Protein AF-A0A2A5EI55-F1 (afdb_monomer)

Mean predicted aligned error: 10.06 Å

Solvent-accessible surface area (backbone atoms only — not comparable to full-atom values): 18498 Å² total; per-residue (Å²): 138,61,68,68,58,54,54,54,49,54,53,50,53,60,58,61,65,72,67,69,84,74,72,78,73,76,54,63,71,54,38,43,51,54,32,40,55,32,43,57,55,48,54,72,61,51,63,86,42,71,59,40,54,56,84,83,48,97,64,51,75,65,54,52,51,48,54,56,59,78,40,62,57,80,88,34,41,45,99,82,66,57,26,33,31,28,67,58,53,49,54,52,33,50,52,51,36,55,51,32,51,54,56,42,71,62,34,92,58,42,90,81,46,68,59,79,82,64,45,69,42,81,96,40,56,44,47,76,16,51,21,82,80,69,43,42,38,32,41,27,33,58,63,61,78,65,57,62,37,62,55,31,54,37,49,77,47,47,72,89,55,64,66,88,70,61,68,95,56,92,55,96,62,61,91,73,44,43,64,66,77,61,68,57,63,35,51,66,41,36,40,63,46,84,38,95,93,43,65,31,38,42,38,33,30,68,43,44,61,29,92,59,30,31,37,21,24,40,36,33,33,34,78,54,96,83,25,52,42,78,76,45,50,50,74,48,49,33,70,54,85,92,45,42,53,45,76,41,85,87,80,40,31,40,43,34,38,41,68,38,45,96,76,33,71,65,80,76,80,71,68,65,87,70,81,80,76,86,76,84,69,97,62,84,81,70,43,30,39,27,38,32,31,27,40,59,76,69,86,49,74,41,81,77,47,78,51,71,47,74,57,80,81,76,83,125

Structure (mmCIF, N/CA/C/O backbone):
data_AF-A0A2A5EI55-F1
#
_entry.id   AF-A0A2A5EI55-F1
#
loop_
_atom_site.group_PDB
_atom_site.id
_atom_site.type_symbol
_atom_site.label_atom_id
_atom_site.label_alt_id
_atom_site.label_comp_id
_atom_site.label_asym_id
_atom_site.label_entity_id
_atom_site.label_seq_id
_atom_site.pdbx_PDB_ins_code
_atom_site.Cartn_x
_atom_site.Cartn_y
_atom_site.Cartn_z
_atom_site.occupancy
_atom_site.B_iso_or_equiv
_atom_site.auth_seq_id
_atom_site.auth_comp_id
_atom_site.auth_asym_id
_atom_site.auth_atom_id
_atom_site.pdbx_PDB_model_num
ATOM 1 N N . MET A 1 1 ? -19.503 -29.369 -61.386 1.00 57.19 1 MET A N 1
ATOM 2 C CA . MET A 1 1 ? -18.146 -29.526 -60.809 1.00 57.19 1 MET A CA 1
ATOM 3 C C . MET A 1 1 ? -17.614 -28.279 -60.076 1.00 57.19 1 MET A C 1
ATOM 5 O O . MET A 1 1 ? -16.459 -28.288 -59.679 1.00 57.19 1 MET A O 1
ATOM 9 N N . ASN A 1 2 ? -18.431 -27.236 -59.836 1.00 56.19 2 ASN A N 1
ATOM 10 C CA . ASN A 1 2 ? -17.970 -25.987 -59.198 1.00 56.19 2 ASN A CA 1
ATOM 11 C C . ASN A 1 2 ? -18.426 -25.814 -57.738 1.00 56.19 2 ASN A C 1
ATOM 13 O O . ASN A 1 2 ? -17.751 -25.134 -56.981 1.00 56.19 2 ASN A O 1
ATOM 17 N N . ILE A 1 3 ? -19.504 -26.477 -57.303 1.00 65.75 3 ILE A N 1
ATOM 18 C CA . ILE A 1 3 ? -20.062 -26.323 -55.943 1.00 65.75 3 ILE A CA 1
ATOM 19 C C . ILE A 1 3 ? -19.106 -26.865 -54.865 1.00 65.75 3 ILE A C 1
ATOM 21 O O . ILE A 1 3 ? -18.912 -26.225 -53.838 1.00 65.75 3 ILE A O 1
ATOM 25 N N . LEU A 1 4 ? -18.419 -27.983 -55.133 1.00 64.25 4 LEU A N 1
ATOM 26 C CA . LEU A 1 4 ? -17.468 -28.582 -54.186 1.00 64.25 4 LEU A CA 1
ATOM 27 C C . LEU A 1 4 ? -16.255 -27.671 -53.903 1.00 64.25 4 LEU A C 1
ATOM 29 O O . LEU A 1 4 ? -15.728 -27.681 -52.795 1.00 64.25 4 LEU A O 1
ATOM 33 N N . LYS A 1 5 ? -15.846 -26.842 -54.877 1.00 60.06 5 LYS A N 1
ATOM 34 C CA . LYS A 1 5 ? -14.754 -25.868 -54.700 1.00 60.06 5 LYS A CA 1
ATOM 35 C C . LYS A 1 5 ? -15.151 -24.721 -53.771 1.00 60.06 5 LYS A C 1
ATOM 37 O O . LYS A 1 5 ? -14.333 -24.304 -52.961 1.00 60.06 5 LYS A O 1
ATOM 42 N N . TYR A 1 6 ? -16.393 -24.241 -53.853 1.00 64.62 6 TYR A N 1
ATOM 43 C CA . TYR A 1 6 ? -16.866 -23.150 -52.996 1.00 64.62 6 TYR A CA 1
ATOM 44 C C . TYR A 1 6 ? -17.111 -23.600 -51.550 1.00 64.62 6 TYR A C 1
ATOM 46 O O . TYR A 1 6 ? -16.819 -22.842 -50.630 1.00 64.62 6 TYR A O 1
ATOM 54 N N . VAL A 1 7 ? -17.557 -24.845 -51.334 1.00 69.81 7 VAL A N 1
ATOM 55 C CA . VAL A 1 7 ? -17.729 -25.409 -49.980 1.00 69.81 7 VAL A CA 1
ATOM 56 C C . VAL A 1 7 ? -16.381 -25.582 -49.270 1.00 69.81 7 VAL A C 1
ATOM 58 O O . VAL A 1 7 ? -16.251 -25.208 -48.108 1.00 69.81 7 VAL A O 1
ATOM 61 N N . LEU A 1 8 ? -15.351 -26.065 -49.974 1.00 63.44 8 LEU A N 1
ATOM 62 C CA . LEU A 1 8 ? -13.989 -26.165 -49.430 1.00 63.44 8 LEU A CA 1
ATOM 63 C C . LEU A 1 8 ? -13.368 -24.793 -49.128 1.00 63.44 8 LEU A C 1
ATOM 65 O O . LEU A 1 8 ? -12.674 -24.652 -48.124 1.00 63.44 8 LEU A O 1
ATOM 69 N N . LEU A 1 9 ? -13.645 -23.778 -49.955 1.00 67.12 9 LEU A N 1
ATOM 70 C CA . LEU A 1 9 ? -13.159 -22.414 -49.733 1.00 67.12 9 LEU A CA 1
ATOM 71 C C . LEU A 1 9 ? -13.790 -21.779 -48.481 1.00 67.12 9 LEU A C 1
ATOM 73 O O . LEU A 1 9 ? -13.076 -21.187 -47.678 1.00 67.12 9 LEU A O 1
ATOM 77 N N . PHE A 1 10 ? -15.100 -21.952 -48.271 1.00 61.44 10 PHE A N 1
ATOM 78 C CA . PHE A 1 10 ? -15.781 -21.468 -47.061 1.00 61.44 10 PHE A CA 1
ATOM 79 C C . PHE A 1 10 ? -15.307 -22.188 -45.790 1.00 61.44 10 PHE A C 1
ATOM 81 O O . PHE A 1 10 ? -15.151 -21.548 -44.753 1.00 61.44 10 PHE A O 1
ATOM 88 N N . PHE A 1 11 ? -15.009 -23.490 -45.871 1.00 64.00 11 PHE A N 1
ATOM 89 C CA . PHE A 1 11 ? -14.472 -24.251 -44.738 1.00 64.00 11 PHE A CA 1
ATOM 90 C C . PHE A 1 11 ? -13.049 -23.802 -44.357 1.00 64.00 11 PHE A C 1
ATOM 92 O O . PHE A 1 11 ? -12.726 -23.700 -43.176 1.00 64.00 11 PHE A O 1
ATOM 99 N N . PHE A 1 12 ? -12.209 -23.460 -45.343 1.00 57.81 12 PHE A N 1
ATOM 100 C CA . PHE A 1 12 ? -10.870 -22.914 -45.094 1.00 57.81 12 PHE A CA 1
ATOM 101 C C . PHE A 1 12 ? -10.897 -21.486 -44.537 1.00 57.81 12 PHE A C 1
ATOM 103 O O . PHE A 1 12 ? -10.102 -21.167 -43.657 1.00 57.81 12 PHE A O 1
ATOM 110 N N . ILE A 1 13 ? -11.827 -20.639 -44.992 1.00 59.69 13 ILE A N 1
ATOM 111 C CA . ILE A 1 13 ? -11.992 -19.283 -44.448 1.00 59.69 13 ILE A CA 1
ATOM 112 C C . ILE A 1 13 ? -12.467 -19.344 -42.985 1.00 59.69 13 ILE A C 1
ATOM 114 O O . ILE A 1 13 ? -11.936 -18.611 -42.160 1.00 59.69 13 ILE A O 1
ATOM 118 N N . GLY A 1 14 ? -13.361 -20.278 -42.631 1.00 55.53 14 GLY A N 1
ATOM 119 C CA . GLY A 1 14 ? -13.789 -20.493 -41.240 1.00 55.53 14 GLY A CA 1
ATOM 120 C C . GLY A 1 14 ? -12.708 -21.074 -40.314 1.00 55.53 14 GLY A C 1
ATOM 121 O O . GLY A 1 14 ? -12.730 -20.828 -39.111 1.00 55.53 14 GLY A O 1
ATOM 122 N N . LEU A 1 15 ? -11.730 -21.816 -40.848 1.00 55.25 15 LEU A N 1
ATOM 123 C CA . LEU A 1 15 ? -10.572 -22.296 -40.078 1.00 55.25 15 LEU A CA 1
ATOM 124 C C . LEU A 1 15 ? -9.519 -21.199 -39.860 1.00 55.25 15 LEU A C 1
ATOM 126 O O . LEU A 1 15 ? -8.885 -21.172 -38.810 1.00 55.25 15 LEU A O 1
ATOM 130 N N . LEU A 1 16 ? -9.366 -20.272 -40.810 1.00 52.47 16 LEU A N 1
ATOM 131 C CA . LEU A 1 16 ? -8.413 -19.158 -40.719 1.00 52.47 16 LEU A CA 1
ATOM 132 C C . LEU A 1 16 ? -8.908 -18.001 -39.835 1.00 52.47 16 LEU A C 1
ATOM 134 O O . LEU A 1 16 ? -8.095 -17.232 -39.328 1.00 52.47 16 LEU A O 1
ATOM 138 N N . THR A 1 17 ? -10.218 -17.879 -39.599 1.00 52.12 17 THR A N 1
ATOM 139 C CA . THR A 1 17 ? -10.769 -16.880 -38.664 1.00 52.12 17 THR A CA 1
ATOM 140 C C . THR A 1 17 ? -10.684 -17.302 -37.197 1.00 52.12 17 THR A C 1
ATOM 142 O O . THR A 1 17 ? -10.845 -16.455 -36.329 1.00 52.12 17 THR A O 1
ATOM 145 N N . ASN A 1 18 ? -10.390 -18.575 -36.903 1.00 49.12 18 ASN A N 1
ATOM 146 C CA . ASN A 1 18 ? -10.198 -19.062 -35.529 1.00 49.12 18 ASN A CA 1
ATOM 147 C C . ASN A 1 18 ? -8.741 -18.962 -35.038 1.00 49.12 18 ASN A C 1
ATOM 149 O O . ASN A 1 18 ? -8.450 -19.336 -33.908 1.00 49.12 18 ASN A O 1
ATOM 153 N N . THR A 1 19 ? -7.814 -18.472 -35.868 1.00 47.97 19 THR A N 1
ATOM 154 C CA . THR A 1 19 ? -6.398 -18.282 -35.492 1.00 47.97 19 THR A CA 1
ATOM 155 C C . THR A 1 19 ? -6.016 -16.820 -35.263 1.00 47.97 19 THR A C 1
ATOM 157 O O . THR A 1 19 ? -4.838 -16.504 -35.114 1.00 47.97 19 THR A O 1
ATOM 160 N N . VAL A 1 20 ? -6.991 -15.911 -35.245 1.00 44.69 20 VAL A N 1
ATOM 161 C CA . VAL A 1 20 ? -6.765 -14.507 -34.895 1.00 44.69 20 VAL A CA 1
ATOM 162 C C . VAL A 1 20 ? -6.984 -14.369 -33.385 1.00 44.69 20 VAL A C 1
ATOM 164 O O . VAL A 1 20 ? -8.023 -14.789 -32.893 1.00 44.69 20 VAL A O 1
ATOM 167 N N . PHE A 1 21 ? -6.000 -13.794 -32.683 1.00 41.47 21 PHE A N 1
ATOM 168 C CA . PHE A 1 21 ? -5.935 -13.533 -31.228 1.00 41.47 21 PHE A CA 1
ATOM 169 C C . PHE A 1 21 ? -5.273 -14.580 -30.319 1.00 41.47 21 PHE A C 1
ATOM 171 O O . PHE A 1 21 ? -5.556 -14.654 -29.132 1.00 41.47 21 PHE A O 1
ATOM 178 N N . GLY A 1 22 ? -4.271 -15.295 -30.828 1.00 41.47 22 GLY A N 1
ATOM 179 C CA . GLY A 1 22 ? -3.198 -15.817 -29.978 1.00 41.47 22 GLY A CA 1
ATOM 180 C C . GLY A 1 22 ? -2.040 -14.823 -29.884 1.00 41.47 22 GLY A C 1
ATOM 181 O O . GLY A 1 22 ? -0.944 -15.146 -30.339 1.00 41.47 22 GLY A O 1
ATOM 182 N N . GLN A 1 23 ? -2.245 -13.602 -29.370 1.00 47.12 23 GLN A N 1
ATOM 183 C CA . GLN A 1 23 ? -1.081 -12.865 -28.861 1.00 47.12 23 GLN A CA 1
ATOM 184 C C . GLN A 1 23 ? -0.548 -13.715 -27.709 1.00 47.12 23 GLN A C 1
ATOM 186 O O . GLN A 1 23 ? -1.254 -13.920 -26.728 1.00 47.12 23 GLN A O 1
ATOM 191 N N . SER A 1 24 ? 0.642 -14.303 -27.862 1.00 57.62 24 SER A N 1
ATOM 192 C CA . SER A 1 24 ? 1.240 -15.085 -26.784 1.00 57.62 24 SER A CA 1
ATOM 193 C C . SER A 1 24 ? 1.436 -14.141 -25.603 1.00 57.62 24 SER A C 1
ATOM 195 O O . SER A 1 24 ? 2.312 -13.273 -25.661 1.00 57.62 24 SER A O 1
ATOM 197 N N . GLN A 1 25 ? 0.600 -14.279 -24.577 1.00 66.44 25 GLN A N 1
ATOM 198 C CA . GLN A 1 25 ? 0.759 -13.558 -23.324 1.00 66.44 25 GLN A CA 1
ATOM 199 C C . GLN A 1 25 ? 2.217 -13.693 -22.871 1.00 66.44 25 GLN A C 1
ATOM 201 O O . GLN A 1 25 ? 2.830 -14.759 -23.025 1.00 66.44 25 GLN A O 1
ATOM 206 N N . ARG A 1 26 ? 2.820 -12.590 -22.408 1.00 80.06 26 ARG A N 1
ATOM 207 C CA . ARG A 1 26 ? 4.207 -12.627 -21.929 1.00 80.06 26 ARG A CA 1
ATOM 208 C C . ARG A 1 26 ? 4.294 -13.678 -20.828 1.00 80.06 26 ARG A C 1
ATOM 210 O O . ARG A 1 26 ? 3.413 -13.750 -19.983 1.00 80.06 26 ARG A O 1
ATOM 217 N N . SER A 1 27 ? 5.354 -14.483 -20.846 1.00 90.19 27 SER A N 1
ATOM 218 C CA . SER A 1 27 ? 5.565 -15.488 -19.802 1.00 90.19 27 SER A CA 1
ATOM 219 C C . SER A 1 27 ? 5.523 -14.834 -18.418 1.00 90.19 27 SER A C 1
ATOM 221 O O . SER A 1 27 ? 6.268 -13.882 -18.186 1.00 90.19 27 SER A O 1
ATOM 223 N N . PHE A 1 28 ? 4.707 -15.370 -17.507 1.00 89.62 28 PHE A N 1
ATOM 224 C CA . PHE A 1 28 ? 4.641 -14.932 -16.110 1.00 89.62 28 PHE A CA 1
ATOM 225 C C . PHE A 1 28 ? 6.029 -14.821 -15.462 1.00 89.62 28 PHE A C 1
ATOM 227 O O . PHE A 1 28 ? 6.378 -13.792 -14.897 1.00 89.62 28 PHE A O 1
ATOM 234 N N . ASP A 1 29 ? 6.872 -15.842 -15.642 1.00 91.06 29 ASP A N 1
ATOM 235 C CA . ASP A 1 29 ? 8.218 -15.883 -15.054 1.00 91.06 29 ASP A CA 1
ATOM 236 C C . ASP A 1 29 ? 9.117 -14.764 -15.621 1.00 91.06 29 ASP A C 1
ATOM 238 O O . ASP A 1 29 ? 9.993 -14.236 -14.938 1.00 91.06 29 ASP A O 1
ATOM 242 N N . LYS A 1 30 ? 8.868 -14.354 -16.873 1.00 92.19 30 LYS A N 1
ATOM 243 C CA . LYS A 1 30 ? 9.558 -13.223 -17.503 1.00 92.19 30 LYS A CA 1
ATOM 244 C C . LYS A 1 30 ? 9.063 -11.882 -16.957 1.00 92.19 30 LYS A C 1
ATOM 246 O O . LYS A 1 30 ? 9.886 -10.995 -16.767 1.00 92.19 30 LYS A O 1
ATOM 251 N N . LEU A 1 31 ? 7.761 -11.736 -16.694 1.00 93.62 31 LEU A N 1
ATOM 252 C CA . LEU A 1 31 ? 7.211 -10.537 -16.049 1.00 93.62 31 LEU A CA 1
ATOM 253 C C . LEU A 1 31 ? 7.819 -10.344 -14.654 1.00 93.62 31 LEU A C 1
ATOM 255 O O . LEU A 1 31 ? 8.262 -9.243 -14.337 1.00 93.62 31 LEU A O 1
ATOM 259 N N . ILE A 1 32 ? 7.909 -11.416 -13.861 1.00 93.19 32 ILE A N 1
ATOM 260 C CA . ILE A 1 32 ? 8.554 -11.407 -12.540 1.00 93.19 32 ILE A CA 1
ATOM 261 C C . ILE A 1 32 ? 10.017 -10.973 -12.648 1.00 93.19 32 ILE A C 1
ATOM 263 O O . ILE A 1 32 ? 10.418 -10.011 -11.997 1.00 93.19 32 ILE A O 1
ATOM 267 N N . SER A 1 33 ? 10.803 -11.646 -13.499 1.00 93.75 33 SER A N 1
ATOM 268 C CA . SER A 1 33 ? 12.229 -11.334 -13.670 1.00 93.75 33 SER A CA 1
ATOM 269 C C . SER A 1 33 ? 12.441 -9.875 -14.063 1.00 93.75 33 SER A C 1
ATOM 271 O O . SER A 1 33 ? 13.205 -9.173 -13.414 1.00 93.75 33 SER A O 1
ATOM 273 N N . GLU A 1 34 ? 11.717 -9.392 -15.075 1.00 93.88 34 GLU A N 1
ATOM 274 C CA . GLU A 1 34 ? 11.856 -8.009 -15.531 1.00 93.88 34 GLU A CA 1
ATOM 275 C C . GLU A 1 34 ? 11.417 -6.989 -14.476 1.00 93.88 34 GLU A C 1
ATOM 277 O O . GLU A 1 34 ? 11.974 -5.896 -14.422 1.00 93.88 34 GLU A O 1
ATOM 282 N N . THR A 1 35 ? 10.423 -7.322 -13.649 1.00 95.06 35 THR A N 1
ATOM 283 C CA . THR A 1 35 ? 9.989 -6.460 -12.538 1.00 95.06 35 THR A CA 1
ATOM 284 C C . THR A 1 35 ? 11.083 -6.348 -11.491 1.00 95.06 35 THR A C 1
ATOM 286 O O . THR A 1 35 ? 11.421 -5.236 -11.103 1.00 95.06 35 THR A O 1
ATOM 289 N N . ASN A 1 36 ? 11.699 -7.467 -11.104 1.00 94.94 36 ASN A N 1
ATOM 290 C CA . ASN A 1 36 ? 12.820 -7.477 -10.165 1.00 94.94 36 ASN A CA 1
ATOM 291 C C . ASN A 1 36 ? 14.036 -6.711 -10.709 1.00 94.94 36 ASN A C 1
ATOM 293 O O . ASN A 1 36 ? 14.640 -5.932 -9.976 1.00 94.94 36 ASN A O 1
ATOM 297 N N . ASP A 1 37 ? 14.359 -6.866 -11.995 1.00 93.94 37 ASP A N 1
ATOM 298 C CA . ASP A 1 37 ? 15.455 -6.127 -12.635 1.00 93.94 37 ASP A CA 1
ATOM 299 C C . ASP A 1 37 ? 15.178 -4.609 -12.656 1.00 93.94 37 ASP A C 1
ATOM 301 O O . ASP A 1 37 ? 16.069 -3.789 -12.400 1.00 93.94 37 ASP A O 1
ATOM 305 N N . CYS A 1 38 ? 13.924 -4.218 -12.921 1.00 95.00 38 CYS A N 1
ATOM 306 C CA . CYS A 1 38 ? 13.505 -2.817 -12.868 1.00 95.00 38 CYS A CA 1
ATOM 307 C C . CYS A 1 38 ? 13.516 -2.271 -11.435 1.00 95.00 38 CYS A C 1
ATOM 309 O O . CYS A 1 38 ? 13.986 -1.155 -11.246 1.00 95.00 38 CYS A O 1
ATOM 311 N N . LEU A 1 39 ? 13.060 -3.036 -10.436 1.00 95.44 39 LEU A N 1
ATOM 312 C CA . LEU A 1 39 ? 13.106 -2.650 -9.020 1.00 95.44 39 LEU A CA 1
ATOM 313 C C . LEU A 1 39 ? 14.543 -2.440 -8.545 1.00 95.44 39 LEU A C 1
ATOM 315 O O . LEU A 1 39 ? 14.834 -1.424 -7.921 1.00 95.44 39 LEU A O 1
ATOM 319 N N . ALA A 1 40 ? 15.454 -3.347 -8.903 1.00 93.88 40 ALA A N 1
ATOM 320 C CA . ALA A 1 40 ? 16.869 -3.210 -8.580 1.00 93.88 40 ALA A CA 1
ATOM 321 C C . ALA A 1 40 ? 17.463 -1.938 -9.201 1.00 93.88 40 ALA A C 1
ATOM 323 O O . ALA A 1 40 ? 18.157 -1.182 -8.525 1.00 93.88 40 ALA A O 1
ATOM 324 N N . SER A 1 41 ? 17.145 -1.661 -10.469 1.00 94.50 41 SER A N 1
ATOM 325 C CA . SER A 1 41 ? 17.586 -0.435 -11.145 1.00 94.50 41 SER A CA 1
ATOM 326 C C . SER A 1 41 ? 16.984 0.816 -10.498 1.00 94.50 41 SER A C 1
ATOM 328 O O . SER A 1 41 ? 17.708 1.771 -10.218 1.00 94.50 41 SER A O 1
ATOM 330 N N . TYR A 1 42 ? 15.682 0.797 -10.204 1.00 94.88 42 TYR A N 1
ATOM 331 C CA . TYR A 1 42 ? 14.956 1.889 -9.559 1.00 94.88 42 TYR A CA 1
ATOM 332 C C . TYR A 1 42 ? 15.525 2.212 -8.178 1.00 94.88 42 TYR A C 1
ATOM 334 O O . TYR A 1 42 ? 15.738 3.383 -7.870 1.00 94.88 42 TYR A O 1
ATOM 342 N N . ALA A 1 43 ? 15.850 1.194 -7.376 1.00 93.00 43 ALA A N 1
ATOM 343 C CA . ALA A 1 43 ? 16.430 1.336 -6.043 1.00 93.00 43 ALA A CA 1
ATOM 344 C C . ALA A 1 43 ? 17.742 2.140 -6.056 1.00 93.00 43 ALA A C 1
ATOM 346 O O . ALA A 1 43 ? 17.985 2.935 -5.148 1.00 93.00 43 ALA A O 1
ATOM 347 N N . THR A 1 44 ? 18.548 2.012 -7.118 1.00 93.06 44 THR A N 1
ATOM 348 C CA . THR A 1 44 ? 19.813 2.757 -7.261 1.00 93.06 44 THR A CA 1
ATOM 349 C C . THR A 1 44 ? 19.639 4.250 -7.543 1.00 93.06 44 THR A C 1
ATOM 351 O O . THR A 1 44 ? 20.577 5.019 -7.338 1.00 93.06 44 THR A O 1
ATOM 354 N N . LEU A 1 45 ? 18.462 4.676 -8.008 1.00 93.31 45 LEU A N 1
ATOM 355 C CA . LEU A 1 45 ? 18.202 6.068 -8.358 1.00 93.31 45 LEU A CA 1
ATOM 356 C C . LEU A 1 45 ? 17.931 6.912 -7.111 1.00 93.31 45 LEU A C 1
ATOM 358 O O . LEU A 1 45 ? 17.174 6.516 -6.220 1.00 93.31 45 LEU A O 1
ATOM 362 N N . SER A 1 46 ? 18.509 8.113 -7.094 1.00 91.38 46 SER A N 1
ATOM 363 C CA . SER A 1 46 ? 18.280 9.130 -6.069 1.00 91.38 46 SER A CA 1
ATOM 364 C C . SER A 1 46 ? 17.605 10.350 -6.690 1.00 91.38 46 SER A C 1
ATOM 366 O O . SER A 1 46 ? 18.114 10.883 -7.676 1.00 91.38 46 SER A O 1
ATOM 368 N N . PRO A 1 47 ? 16.519 10.872 -6.102 1.00 88.81 47 PRO A N 1
ATOM 369 C CA . PRO A 1 47 ? 15.850 12.055 -6.641 1.00 88.81 47 PRO A CA 1
ATOM 370 C C . PRO A 1 47 ? 16.638 13.353 -6.450 1.00 88.81 47 PRO A C 1
ATOM 372 O O . PRO A 1 47 ? 16.259 14.396 -6.971 1.00 88.81 47 PRO A O 1
ATOM 375 N N . PHE A 1 48 ? 17.739 13.294 -5.701 1.00 89.88 48 PHE A N 1
ATOM 376 C CA . PHE A 1 48 ? 18.652 14.416 -5.506 1.00 89.88 48 PHE A CA 1
ATOM 377 C C . PHE A 1 48 ? 19.761 14.470 -6.563 1.00 89.88 48 PHE A C 1
ATOM 379 O O . PHE A 1 48 ? 20.512 15.443 -6.610 1.00 89.88 48 PHE A O 1
ATOM 386 N N . GLU A 1 49 ? 19.889 13.434 -7.396 1.00 90.50 49 GLU A N 1
ATOM 387 C CA . GLU A 1 49 ? 20.800 13.434 -8.536 1.00 90.50 49 GLU A CA 1
ATOM 388 C C . GLU A 1 49 ? 20.080 13.989 -9.761 1.00 90.50 49 GLU A C 1
ATOM 390 O O . GLU A 1 49 ? 19.035 13.484 -10.151 1.00 90.50 49 GLU A O 1
ATOM 395 N N . GLU A 1 50 ? 20.644 15.011 -10.403 1.00 89.50 50 GLU A N 1
ATOM 396 C CA . GLU A 1 50 ? 20.008 15.641 -11.567 1.00 89.50 50 GLU A CA 1
ATOM 397 C C . GLU A 1 50 ? 20.039 14.730 -12.807 1.00 89.50 50 GLU A C 1
ATOM 399 O O . GLU A 1 50 ? 19.045 14.611 -13.526 1.00 89.50 50 GLU A O 1
ATOM 404 N N . TYR A 1 51 ? 21.164 14.040 -13.022 1.00 90.88 51 TYR A N 1
ATOM 405 C CA . TYR A 1 51 ? 21.389 13.152 -14.161 1.00 90.88 51 TYR A CA 1
ATOM 406 C C . TYR A 1 51 ? 22.009 11.832 -13.727 1.00 90.88 51 TYR A C 1
ATOM 408 O O . TYR A 1 51 ? 22.871 11.802 -12.849 1.00 90.88 51 TYR A O 1
ATOM 416 N N . THR A 1 52 ? 21.659 10.767 -14.444 1.00 92.19 52 THR A N 1
ATOM 417 C CA . THR A 1 52 ? 22.212 9.431 -14.243 1.00 92.19 52 THR A CA 1
ATOM 418 C C . THR A 1 52 ? 22.789 8.861 -15.551 1.00 92.19 52 THR A C 1
ATOM 420 O O . THR A 1 52 ? 22.164 8.998 -16.613 1.00 92.19 52 THR A O 1
ATOM 423 N N . PRO A 1 53 ? 23.988 8.246 -15.525 1.00 92.56 53 PRO A N 1
ATOM 424 C CA . PRO A 1 53 ? 24.574 7.609 -16.701 1.00 92.56 53 PRO A CA 1
ATOM 425 C C . PRO A 1 53 ? 23.742 6.427 -17.199 1.00 92.56 53 PRO A C 1
ATOM 427 O O . PRO A 1 53 ? 23.475 5.488 -16.452 1.00 92.56 53 PRO A O 1
ATOM 430 N N . LEU A 1 54 ? 23.420 6.401 -18.495 1.00 90.62 54 LEU A N 1
ATOM 431 C CA . LEU A 1 54 ? 22.631 5.308 -19.088 1.00 90.62 54 LEU A CA 1
ATOM 432 C C . LEU A 1 54 ? 23.333 3.944 -19.000 1.00 90.62 54 LEU A C 1
ATOM 434 O O . LEU A 1 54 ? 22.677 2.910 -18.946 1.00 90.62 54 LEU A O 1
ATOM 438 N N . GLN A 1 55 ? 24.668 3.944 -18.961 1.00 90.75 55 GLN A N 1
ATOM 439 C CA . GLN A 1 55 ? 25.491 2.739 -18.817 1.00 90.75 55 GLN A CA 1
ATOM 440 C C . GLN A 1 55 ? 25.379 2.067 -17.440 1.00 90.75 55 GLN A C 1
ATOM 442 O O . GLN A 1 55 ? 25.847 0.941 -17.286 1.00 90.75 55 GLN A O 1
ATOM 447 N N . ASN A 1 56 ? 24.804 2.751 -16.444 1.00 91.50 56 ASN A N 1
ATOM 448 C CA . ASN A 1 56 ? 24.578 2.173 -15.120 1.00 91.50 56 ASN A CA 1
ATOM 449 C C . ASN A 1 56 ? 23.423 1.162 -15.123 1.00 91.50 56 ASN A C 1
ATOM 451 O O . ASN A 1 56 ? 23.263 0.421 -14.157 1.00 91.50 56 ASN A O 1
ATOM 455 N N . PHE A 1 57 ? 22.641 1.115 -16.203 1.00 91.88 57 PHE A N 1
ATOM 456 C CA . PHE A 1 57 ? 21.486 0.241 -16.351 1.00 91.88 57 PHE A CA 1
ATOM 457 C C . PHE A 1 57 ? 21.728 -0.777 -17.466 1.00 91.88 57 PHE A C 1
ATOM 459 O O . PHE A 1 57 ? 22.284 -0.445 -18.516 1.00 91.88 57 PHE A O 1
ATOM 466 N N . ASP A 1 58 ? 21.253 -2.008 -17.277 1.00 89.56 58 ASP A N 1
ATOM 467 C CA . ASP A 1 58 ? 21.309 -3.061 -18.300 1.00 89.56 58 ASP A CA 1
ATOM 468 C C . ASP A 1 58 ? 20.182 -2.891 -19.336 1.00 89.56 58 ASP A C 1
ATOM 470 O O . ASP A 1 58 ? 19.252 -3.689 -19.448 1.00 89.56 58 ASP A O 1
ATOM 474 N N . LEU A 1 59 ? 20.216 -1.773 -20.065 1.00 90.12 59 LEU A N 1
ATOM 475 C CA . LEU A 1 59 ? 19.205 -1.425 -21.061 1.00 90.12 59 LEU A CA 1
ATOM 476 C C . LEU A 1 59 ? 19.524 -2.070 -22.409 1.00 90.12 59 LEU A C 1
ATOM 478 O O . LEU A 1 59 ? 20.634 -1.971 -22.943 1.00 90.12 59 LEU A O 1
ATOM 482 N N . SER A 1 60 ? 18.510 -2.651 -23.049 1.00 90.06 60 SER A N 1
ATOM 483 C CA . SER A 1 60 ? 18.659 -3.120 -24.421 1.00 90.06 60 SER A CA 1
ATOM 484 C C . SER A 1 60 ? 18.898 -1.950 -25.381 1.00 90.06 60 SER A C 1
ATOM 486 O O . SER A 1 60 ? 18.456 -0.819 -25.175 1.00 90.06 60 SER A O 1
ATOM 488 N N . ARG A 1 61 ? 19.523 -2.227 -26.533 1.00 88.88 61 ARG A N 1
ATOM 489 C CA . ARG A 1 61 ? 19.721 -1.212 -27.589 1.00 88.88 61 ARG A CA 1
ATOM 490 C C . ARG A 1 61 ? 18.418 -0.548 -28.041 1.00 88.88 61 ARG A C 1
ATOM 492 O O . ARG A 1 61 ? 18.442 0.596 -28.486 1.00 88.88 61 ARG A O 1
ATOM 499 N N . LYS A 1 62 ? 17.302 -1.283 -27.991 1.00 90.81 62 LYS A N 1
ATOM 500 C CA . LYS A 1 62 ? 15.984 -0.757 -28.354 1.00 90.81 62 LYS A CA 1
ATOM 501 C C . LYS A 1 62 ? 15.514 0.254 -27.311 1.00 90.81 62 LYS A C 1
ATOM 503 O O . LYS A 1 62 ? 15.106 1.338 -27.700 1.00 90.81 62 LYS A O 1
ATOM 508 N N . GLU A 1 63 ? 15.622 -0.088 -26.031 1.00 90.38 63 GLU A N 1
ATOM 509 C CA . GLU A 1 63 ? 15.251 0.800 -24.925 1.00 90.38 63 GLU A CA 1
ATOM 510 C C . GLU A 1 63 ? 16.111 2.056 -24.917 1.00 90.38 63 GLU A C 1
ATOM 512 O O . GLU A 1 63 ? 15.563 3.149 -24.909 1.00 90.38 63 GLU A O 1
ATOM 517 N N . LEU A 1 64 ? 17.433 1.920 -25.060 1.00 89.06 64 LEU A N 1
ATOM 518 C CA . LEU A 1 64 ? 18.332 3.071 -25.189 1.00 89.06 64 LEU A CA 1
ATOM 519 C C . LEU A 1 64 ? 17.907 4.001 -26.327 1.00 89.06 64 LEU A C 1
ATOM 521 O O . LEU A 1 64 ? 17.887 5.216 -26.165 1.00 89.06 64 LEU A O 1
ATOM 525 N N . LYS A 1 65 ? 17.541 3.442 -27.487 1.00 87.88 65 LYS A N 1
ATOM 526 C CA . LYS A 1 65 ? 17.081 4.245 -28.622 1.00 87.88 65 LYS A CA 1
ATOM 527 C C . LYS A 1 65 ? 15.767 4.969 -28.320 1.00 87.88 65 LYS A C 1
ATOM 529 O O . LYS A 1 65 ? 15.642 6.118 -28.724 1.00 87.88 65 LYS A O 1
ATOM 534 N N . THR A 1 66 ? 14.821 4.303 -27.659 1.00 87.56 66 THR A N 1
ATOM 535 C CA . THR A 1 66 ? 13.542 4.898 -27.243 1.00 87.56 66 THR A CA 1
ATOM 536 C C . THR A 1 66 ? 13.766 6.015 -26.229 1.00 87.56 66 THR A C 1
ATOM 538 O O . THR A 1 66 ? 13.321 7.130 -26.451 1.00 87.56 66 THR A O 1
ATOM 541 N N . ILE A 1 67 ? 14.562 5.773 -25.189 1.00 88.25 67 ILE A N 1
ATOM 542 C CA . ILE A 1 67 ? 14.894 6.788 -24.184 1.00 88.25 67 ILE A CA 1
ATOM 543 C C . ILE A 1 67 ? 15.520 8.016 -24.853 1.00 88.25 67 ILE A C 1
ATOM 545 O O . ILE A 1 67 ? 15.080 9.137 -24.627 1.00 88.25 67 ILE A O 1
ATOM 549 N N . LEU A 1 68 ? 16.497 7.816 -25.742 1.00 84.56 68 LEU A N 1
ATOM 550 C CA . LEU A 1 68 ? 17.156 8.912 -26.460 1.00 84.56 68 LEU A CA 1
ATOM 551 C C . LEU A 1 68 ? 16.236 9.641 -27.454 1.00 84.56 68 LEU A C 1
ATOM 553 O O . LEU A 1 68 ? 16.490 10.807 -27.752 1.00 84.56 68 LEU A O 1
ATOM 557 N N . SER A 1 69 ? 15.209 8.983 -28.007 1.00 84.31 69 SER A N 1
ATOM 558 C CA . SER A 1 69 ? 14.217 9.660 -28.852 1.00 84.31 69 SER A CA 1
ATOM 559 C C . SER A 1 69 ? 13.226 10.471 -28.028 1.00 84.31 69 SER A C 1
ATOM 561 O O . SER A 1 69 ? 12.916 11.603 -28.392 1.00 84.31 69 SER A O 1
ATOM 563 N N . ASP A 1 70 ? 12.771 9.911 -26.913 1.00 80.50 70 ASP A N 1
ATOM 564 C CA . ASP A 1 70 ? 11.729 10.492 -26.067 1.00 80.50 70 ASP A CA 1
ATOM 565 C C . ASP A 1 70 ? 12.264 11.677 -25.249 1.00 80.50 70 ASP A C 1
ATOM 567 O O . ASP A 1 70 ? 11.520 12.585 -24.903 1.00 80.50 70 ASP A O 1
ATOM 571 N N . THR A 1 71 ? 13.576 11.702 -25.001 1.00 78.25 71 THR A N 1
ATOM 572 C CA . THR A 1 71 ? 14.299 12.784 -24.306 1.00 78.25 71 THR A CA 1
ATOM 573 C C . THR A 1 71 ? 15.037 13.722 -25.261 1.00 78.25 71 THR A C 1
ATOM 575 O O . THR A 1 71 ? 15.950 14.438 -24.856 1.00 78.25 71 THR A O 1
ATOM 578 N N . SER A 1 72 ? 14.688 13.701 -26.552 1.00 65.38 72 SER A N 1
ATOM 579 C CA . SER A 1 72 ? 15.420 14.448 -27.583 1.00 65.38 72 SER A CA 1
ATOM 580 C C . SER A 1 72 ? 15.302 15.978 -27.478 1.00 65.38 72 SER A C 1
ATOM 582 O O . SER A 1 72 ? 16.094 16.678 -28.116 1.00 65.38 72 SER A O 1
ATOM 584 N N . ASP A 1 73 ? 14.401 16.489 -26.633 1.00 62.34 73 ASP A N 1
ATOM 585 C CA . ASP A 1 73 ? 14.364 17.893 -26.223 1.00 62.34 73 ASP A CA 1
ATOM 586 C C . ASP A 1 73 ? 15.515 18.189 -25.236 1.00 62.34 73 ASP A C 1
ATOM 588 O O . ASP A 1 73 ? 15.699 17.498 -24.235 1.00 62.34 73 ASP A O 1
ATOM 592 N N . GLU A 1 74 ? 16.314 19.226 -25.519 1.00 58.59 74 GLU A N 1
ATOM 593 C CA . GLU A 1 74 ? 17.644 19.500 -24.927 1.00 58.59 74 GLU A CA 1
ATOM 594 C C . GLU A 1 74 ? 17.719 19.570 -23.385 1.00 58.59 74 GLU A C 1
ATOM 596 O O . GLU A 1 74 ? 18.817 19.561 -22.834 1.00 58.59 74 GLU A O 1
ATOM 601 N N . TYR A 1 75 ? 16.589 19.616 -22.677 1.00 60.84 75 TYR A N 1
ATOM 602 C CA . TYR A 1 75 ? 16.523 19.757 -21.219 1.00 60.84 75 TYR A CA 1
ATOM 603 C C . TYR A 1 75 ? 16.665 18.442 -20.437 1.00 60.84 75 TYR A C 1
ATOM 605 O O . TYR A 1 75 ? 16.793 18.482 -19.217 1.00 60.84 75 TYR A O 1
ATOM 613 N N . SER A 1 76 ? 16.634 17.281 -21.099 1.00 68.56 76 SER A N 1
ATOM 614 C CA . SER A 1 76 ? 16.651 15.975 -20.416 1.00 68.56 76 SER A CA 1
ATOM 615 C C . SER A 1 76 ? 17.941 15.173 -20.598 1.00 68.56 76 SER A C 1
ATOM 617 O O . SER A 1 76 ? 18.079 14.115 -19.986 1.00 68.56 76 SER A O 1
ATOM 619 N N . LEU A 1 77 ? 18.898 15.660 -21.393 1.00 78.62 77 LEU A N 1
ATOM 620 C CA . LEU A 1 77 ? 20.181 14.998 -21.648 1.00 78.62 77 LEU A CA 1
ATOM 621 C C . LEU A 1 77 ? 21.352 15.888 -21.231 1.00 78.62 77 LEU A C 1
ATOM 623 O O . LEU A 1 77 ? 21.302 17.109 -21.358 1.00 78.62 77 LEU A O 1
ATOM 627 N N . THR A 1 78 ? 22.454 15.272 -20.804 1.00 75.75 78 THR A N 1
ATOM 628 C CA . THR A 1 78 ? 23.713 16.004 -20.605 1.00 75.75 78 THR A CA 1
ATOM 629 C C . THR A 1 78 ? 24.296 16.487 -21.935 1.00 75.75 78 THR A C 1
ATOM 631 O O . THR A 1 78 ? 24.017 15.940 -23.005 1.00 75.75 78 THR A O 1
ATOM 634 N N . GLN A 1 79 ? 25.208 17.466 -21.874 1.00 64.25 79 GLN A N 1
ATOM 635 C CA . GLN A 1 79 ? 25.919 17.989 -23.050 1.00 64.25 79 GLN A CA 1
ATOM 636 C C . GLN A 1 79 ? 26.650 16.893 -23.858 1.00 64.25 79 GLN A C 1
ATOM 638 O O . GLN A 1 79 ? 26.786 17.013 -25.076 1.00 64.25 79 GLN A O 1
ATOM 643 N N . ASN A 1 80 ? 27.080 15.810 -23.196 1.00 70.56 80 ASN A N 1
ATOM 644 C CA . ASN A 1 80 ? 27.761 14.671 -23.819 1.00 70.56 80 ASN A CA 1
ATOM 645 C C . ASN A 1 80 ? 26.809 13.530 -24.234 1.00 70.56 80 ASN A C 1
ATOM 647 O O . ASN A 1 80 ? 27.260 12.584 -24.880 1.00 70.56 80 ASN A O 1
ATOM 651 N N . LYS A 1 81 ? 25.509 13.619 -23.903 1.00 74.31 81 LYS A N 1
ATOM 652 C CA . LYS A 1 81 ? 24.458 12.614 -24.177 1.00 74.31 81 LYS A CA 1
ATOM 653 C C . LYS A 1 81 ? 24.761 11.208 -23.638 1.00 74.31 81 LYS A C 1
ATOM 655 O O . LYS A 1 81 ? 24.283 10.213 -24.176 1.00 74.31 81 LYS A O 1
ATOM 660 N N . ASP A 1 82 ? 25.577 11.134 -22.595 1.00 82.94 82 ASP A N 1
ATOM 661 C CA . ASP A 1 82 ? 25.956 9.914 -21.877 1.00 82.94 82 ASP A CA 1
ATOM 662 C C . ASP A 1 82 ? 25.070 9.647 -20.650 1.00 82.94 82 ASP A C 1
ATOM 664 O O . ASP A 1 82 ? 24.995 8.515 -20.161 1.00 82.94 82 ASP A O 1
ATOM 668 N N . SER A 1 83 ? 24.356 10.677 -20.204 1.00 88.81 83 SER A N 1
ATOM 669 C CA . SER A 1 83 ? 23.441 10.641 -19.074 1.00 88.81 83 SER A CA 1
ATOM 670 C C . SER A 1 83 ? 22.122 11.315 -19.435 1.00 88.81 83 SER A C 1
ATOM 672 O O . SER A 1 83 ? 22.054 12.197 -20.296 1.00 88.81 83 SER A O 1
ATOM 674 N N . VAL A 1 84 ? 21.075 10.895 -18.741 1.00 90.75 84 VAL A N 1
ATOM 675 C CA . VAL A 1 84 ? 19.705 11.389 -18.879 1.00 90.75 84 VAL A CA 1
ATOM 676 C C . VAL A 1 84 ? 19.221 11.877 -17.519 1.00 90.75 84 VAL A C 1
ATOM 678 O O . VAL A 1 84 ? 19.763 11.463 -16.493 1.00 90.75 84 VAL A O 1
ATOM 681 N N . SER A 1 85 ? 18.238 12.775 -17.501 1.00 90.06 85 SER A N 1
ATOM 682 C CA . SER A 1 85 ? 17.623 13.241 -16.260 1.00 90.06 85 SER A CA 1
ATOM 683 C C . SER A 1 85 ? 17.204 12.053 -15.392 1.00 90.06 85 SER A C 1
ATOM 685 O O . SER A 1 85 ? 16.515 11.141 -15.857 1.00 90.06 85 SER A O 1
ATOM 687 N N . THR A 1 86 ? 17.600 12.067 -14.121 1.00 91.25 86 THR A N 1
ATOM 688 C CA . THR A 1 86 ? 17.244 11.000 -13.176 1.00 91.25 86 THR A CA 1
ATOM 689 C C . THR A 1 86 ? 15.735 10.880 -13.018 1.00 91.25 86 THR A C 1
ATOM 691 O O . THR A 1 86 ? 15.217 9.769 -12.957 1.00 91.25 86 THR A O 1
ATOM 694 N N . PHE A 1 87 ? 15.016 12.007 -13.038 1.00 89.81 87 PHE A N 1
ATOM 695 C CA . PHE A 1 87 ? 13.556 12.026 -12.971 1.00 89.81 87 PHE A CA 1
ATOM 696 C C . PHE A 1 87 ? 12.913 11.245 -14.125 1.00 89.81 87 PHE A C 1
ATOM 698 O O . PHE A 1 87 ? 11.977 10.478 -13.913 1.00 89.81 87 PHE A O 1
ATOM 705 N N . TYR A 1 88 ? 13.464 11.365 -15.338 1.00 90.38 88 TYR A N 1
ATOM 706 C CA . TYR A 1 88 ? 12.998 10.576 -16.477 1.00 90.38 88 TYR A CA 1
ATOM 707 C C . TYR A 1 88 ? 13.216 9.074 -16.245 1.00 90.38 88 TYR A C 1
ATOM 709 O O . TYR A 1 88 ? 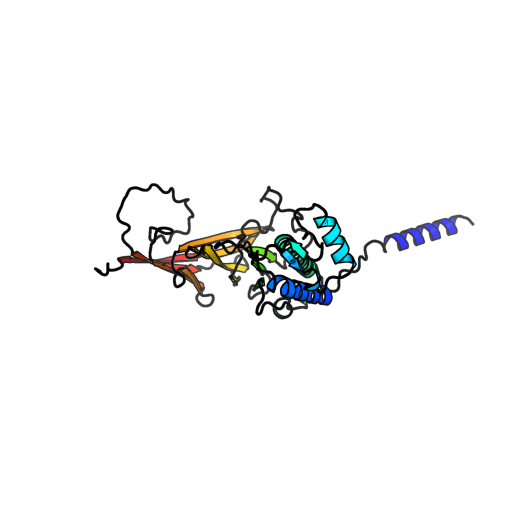12.322 8.273 -16.509 1.00 90.38 88 TYR A O 1
ATOM 717 N N . MET A 1 89 ? 14.378 8.676 -15.715 1.00 93.19 89 MET A N 1
ATOM 718 C CA . MET A 1 89 ? 14.654 7.262 -15.430 1.00 93.19 89 MET A CA 1
ATOM 719 C C . MET A 1 89 ? 13.795 6.706 -14.292 1.00 93.19 89 MET A C 1
ATOM 721 O O . MET A 1 89 ? 13.369 5.555 -14.381 1.00 93.19 89 MET A O 1
ATOM 725 N N . LEU A 1 90 ? 13.497 7.513 -13.267 1.00 92.62 90 LEU A N 1
ATOM 726 C CA . LEU A 1 90 ? 12.545 7.163 -12.210 1.00 92.62 90 LEU A CA 1
ATOM 727 C C . LEU A 1 90 ? 11.177 6.836 -12.821 1.00 92.62 90 LEU A C 1
ATOM 729 O O . LEU A 1 90 ? 10.689 5.719 -12.653 1.00 92.62 90 LEU A O 1
ATOM 733 N N . ALA A 1 91 ? 10.617 7.760 -13.608 1.00 91.31 91 ALA A N 1
ATOM 734 C CA . ALA A 1 91 ? 9.337 7.571 -14.290 1.00 91.31 91 ALA A CA 1
ATOM 735 C C . ALA A 1 91 ? 9.348 6.370 -15.256 1.00 91.31 91 ALA A C 1
ATOM 737 O O . ALA A 1 91 ? 8.394 5.592 -15.295 1.00 91.31 91 ALA A O 1
ATOM 738 N N . TYR A 1 92 ? 10.438 6.172 -16.005 1.00 93.00 92 TYR A N 1
ATOM 739 C CA . TYR A 1 92 ? 10.592 5.045 -16.927 1.00 93.00 92 TYR A CA 1
ATOM 740 C C . TYR A 1 92 ? 10.523 3.691 -16.209 1.00 93.00 92 TYR A C 1
ATOM 742 O O . TYR A 1 92 ? 9.750 2.813 -16.605 1.00 93.00 92 TYR A O 1
ATOM 750 N N . PHE A 1 93 ? 11.323 3.500 -15.155 1.00 95.19 93 PHE A N 1
ATOM 751 C CA . PHE A 1 93 ? 11.336 2.234 -14.422 1.00 95.19 93 PHE A CA 1
ATOM 752 C C . PHE A 1 93 ? 10.041 2.012 -13.650 1.00 95.19 93 PHE A C 1
ATOM 754 O O . PHE A 1 93 ? 9.509 0.906 -13.698 1.00 95.19 93 PHE A O 1
ATOM 761 N N . GLN A 1 94 ? 9.496 3.053 -13.020 1.00 93.44 94 GLN A N 1
ATOM 762 C CA . GLN A 1 94 ? 8.190 2.996 -12.375 1.00 93.44 94 GLN A CA 1
ATOM 763 C C . GLN A 1 94 ? 7.106 2.520 -13.351 1.00 93.44 94 GLN A C 1
ATOM 765 O O . GLN A 1 94 ? 6.386 1.570 -13.051 1.00 93.44 94 GLN A O 1
ATOM 770 N N . GLY A 1 95 ? 7.014 3.131 -14.536 1.00 91.94 95 GLY A N 1
ATOM 771 C CA . GLY A 1 95 ? 6.031 2.742 -15.547 1.00 91.94 95 GLY A CA 1
ATOM 772 C C . GLY A 1 95 ? 6.172 1.274 -15.956 1.00 91.94 95 GLY A C 1
ATOM 773 O O . GLY A 1 95 ? 5.175 0.563 -16.065 1.00 91.94 95 GLY A O 1
ATOM 774 N N . LYS A 1 96 ? 7.407 0.778 -16.114 1.00 93.69 96 LYS A N 1
ATOM 775 C CA . LYS A 1 96 ? 7.658 -0.643 -16.409 1.00 93.69 96 LYS A CA 1
ATOM 776 C C . LYS A 1 96 ? 7.281 -1.574 -15.257 1.00 93.69 96 LYS A C 1
ATOM 778 O O . LYS A 1 96 ? 6.752 -2.650 -15.528 1.00 93.69 96 LYS A O 1
ATOM 783 N N . ILE A 1 97 ? 7.552 -1.184 -14.011 1.00 94.50 97 ILE A N 1
ATOM 784 C CA . ILE A 1 97 ? 7.187 -1.954 -12.813 1.00 94.50 97 ILE A CA 1
ATOM 785 C C . ILE A 1 97 ? 5.665 -2.093 -12.741 1.00 94.50 97 ILE A C 1
ATOM 787 O O . ILE A 1 97 ? 5.163 -3.215 -12.726 1.00 94.50 97 ILE A O 1
ATOM 791 N N . LEU A 1 98 ? 4.937 -0.972 -12.780 1.00 91.62 98 LEU A N 1
ATOM 792 C CA . LEU A 1 98 ? 3.475 -0.957 -12.690 1.00 91.62 98 LEU A CA 1
ATOM 793 C C . LEU A 1 98 ? 2.830 -1.723 -13.848 1.00 91.62 98 LEU A C 1
ATOM 795 O O . LEU A 1 98 ? 1.964 -2.564 -13.620 1.00 91.62 98 LEU A O 1
ATOM 799 N N . TYR A 1 99 ? 3.315 -1.515 -15.076 1.00 91.06 99 TYR A N 1
ATOM 800 C CA . TYR A 1 99 ? 2.853 -2.269 -16.240 1.00 91.06 99 TYR A CA 1
ATOM 801 C C . TYR A 1 99 ? 3.067 -3.775 -16.067 1.00 91.06 99 TYR A C 1
ATOM 803 O O . TYR A 1 99 ? 2.161 -4.562 -16.313 1.00 91.06 99 TYR A O 1
ATOM 811 N N . ASN A 1 100 ? 4.254 -4.211 -15.639 1.00 92.88 100 ASN A N 1
ATOM 812 C CA . ASN A 1 100 ? 4.501 -5.637 -15.465 1.00 92.88 100 ASN A CA 1
ATOM 813 C C . ASN A 1 100 ? 3.625 -6.241 -14.358 1.00 92.88 100 ASN A C 1
ATOM 815 O O . ASN A 1 100 ? 3.163 -7.365 -14.538 1.00 92.88 100 ASN A O 1
ATOM 819 N N . ILE A 1 101 ? 3.382 -5.520 -13.256 1.00 91.31 101 ILE A N 1
ATOM 820 C CA . ILE A 1 101 ? 2.468 -5.953 -12.187 1.00 91.31 101 ILE A CA 1
ATOM 821 C C . ILE A 1 101 ? 1.053 -6.130 -12.748 1.00 91.31 101 ILE A C 1
ATOM 823 O O . ILE A 1 101 ? 0.487 -7.212 -12.605 1.00 91.31 101 ILE A O 1
ATOM 827 N N . ASP A 1 102 ? 0.519 -5.145 -13.470 1.00 88.62 102 ASP A N 1
ATOM 828 C CA . ASP A 1 102 ? -0.792 -5.255 -14.126 1.00 88.62 102 ASP A CA 1
ATOM 829 C C . ASP A 1 102 ? -0.864 -6.483 -15.060 1.00 88.62 102 ASP A C 1
ATOM 831 O O . ASP A 1 102 ? -1.776 -7.316 -14.993 1.00 88.62 102 ASP A O 1
ATOM 835 N N . GLN A 1 103 ? 0.180 -6.694 -15.865 1.00 87.94 103 GLN A N 1
ATOM 836 C CA . GLN A 1 103 ? 0.272 -7.860 -16.742 1.00 87.94 103 GLN A CA 1
ATOM 837 C C . GLN A 1 103 ? 0.364 -9.194 -15.981 1.00 87.94 103 GLN A C 1
ATOM 839 O O . GLN A 1 103 ? -0.026 -10.229 -16.519 1.00 87.94 103 GLN A O 1
ATOM 844 N N . MET A 1 104 ? 0.863 -9.208 -14.742 1.00 88.94 104 MET A N 1
ATOM 845 C CA . MET A 1 104 ? 0.836 -10.401 -13.892 1.00 88.94 104 MET A CA 1
ATOM 846 C C . MET A 1 104 ? -0.573 -10.690 -13.365 1.00 88.94 104 MET A C 1
ATOM 848 O O . MET A 1 104 ? -0.962 -11.858 -13.321 1.00 88.94 104 MET A O 1
ATOM 852 N N . PHE A 1 105 ? -1.353 -9.661 -13.019 1.00 85.00 105 PHE A N 1
ATOM 853 C CA . PHE A 1 105 ? -2.730 -9.813 -12.523 1.00 85.00 105 PHE A CA 1
ATOM 854 C C . PHE A 1 105 ? -3.752 -10.147 -13.614 1.00 85.00 105 PHE A C 1
ATOM 856 O O . PHE A 1 105 ? -4.824 -10.684 -13.332 1.00 85.00 105 PHE A O 1
ATOM 863 N N . THR A 1 106 ? -3.406 -9.896 -14.874 1.00 83.44 106 THR A N 1
ATOM 864 C CA . THR A 1 106 ? -4.162 -10.352 -16.052 1.00 83.44 106 THR A CA 1
ATOM 865 C C . THR A 1 106 ? -3.741 -11.748 -16.533 1.00 83.44 106 THR A C 1
ATOM 867 O O . THR A 1 106 ? -4.263 -12.247 -17.532 1.00 83.44 106 THR A O 1
ATOM 870 N N . HIS A 1 107 ? -2.793 -12.409 -15.857 1.00 85.75 107 HIS A N 1
ATOM 871 C CA . HIS A 1 107 ? -2.239 -13.687 -16.301 1.00 85.75 107 HIS A CA 1
ATOM 872 C C . HIS A 1 107 ? -2.901 -14.900 -15.646 1.00 85.75 107 HIS A C 1
ATOM 874 O O . HIS A 1 107 ? -2.934 -15.035 -14.428 1.00 85.75 107 HIS A O 1
ATOM 880 N N . ASP A 1 108 ? -3.267 -15.888 -16.470 1.00 81.50 108 ASP A N 1
ATOM 881 C CA . ASP A 1 108 ? -3.848 -17.176 -16.051 1.00 81.50 108 ASP A CA 1
ATOM 882 C C . ASP A 1 108 ? -3.040 -17.949 -14.989 1.00 81.50 108 ASP A C 1
ATOM 884 O O . ASP A 1 108 ? -3.564 -18.838 -14.319 1.00 81.50 108 ASP A O 1
ATOM 888 N N . ARG A 1 109 ? -1.740 -17.655 -14.840 1.00 81.38 109 ARG A N 1
ATOM 889 C CA . ARG A 1 109 ? -0.850 -18.307 -13.870 1.00 81.38 109 ARG A CA 1
ATOM 890 C C . ARG A 1 109 ? -0.810 -17.597 -12.514 1.00 81.38 109 ARG A C 1
ATOM 892 O O . ARG A 1 109 ? -0.121 -18.100 -11.629 1.00 81.38 109 ARG A O 1
ATOM 899 N N . LEU A 1 110 ? -1.530 -16.486 -12.333 1.00 80.88 110 LEU A N 1
ATOM 900 C CA . LEU A 1 110 ? -1.576 -15.744 -11.071 1.00 80.88 110 LEU A CA 1
ATOM 901 C C . LEU A 1 110 ? -1.985 -16.656 -9.907 1.00 80.88 110 LEU A C 1
ATOM 903 O O . LEU A 1 110 ? -1.268 -16.747 -8.920 1.00 80.88 110 LEU A O 1
ATOM 907 N N . THR A 1 111 ? -3.080 -17.411 -10.046 1.00 70.44 111 THR A N 1
ATOM 908 C CA . THR A 1 111 ? -3.600 -18.278 -8.968 1.00 70.44 111 THR A CA 1
ATOM 909 C C . THR A 1 111 ? -2.655 -19.419 -8.587 1.00 70.44 111 THR A C 1
ATOM 911 O O . THR A 1 111 ? -2.715 -19.930 -7.470 1.00 70.44 111 THR A O 1
ATOM 914 N N . ALA A 1 112 ? -1.777 -19.828 -9.507 1.00 64.50 112 ALA A N 1
ATOM 915 C CA . ALA A 1 112 ? -0.823 -20.911 -9.301 1.00 64.50 112 ALA A CA 1
ATOM 916 C C . ALA A 1 112 ? 0.510 -20.438 -8.695 1.00 64.50 112 ALA A C 1
ATOM 918 O O . ALA A 1 112 ? 1.307 -21.272 -8.263 1.00 64.50 112 ALA A O 1
ATOM 919 N N . ASN A 1 113 ? 0.769 -19.128 -8.666 1.00 71.12 113 ASN A N 1
ATOM 920 C CA . ASN A 1 113 ? 2.036 -18.548 -8.239 1.00 71.12 113 ASN A CA 1
ATOM 921 C C . ASN A 1 113 ? 1.839 -17.607 -7.047 1.00 71.12 113 ASN A C 1
ATOM 923 O O . ASN A 1 113 ? 0.949 -16.766 -7.032 1.00 71.12 113 ASN A O 1
ATOM 927 N N . ASN A 1 114 ? 2.719 -17.696 -6.050 1.00 78.31 114 ASN A N 1
ATOM 928 C CA . ASN A 1 114 ? 2.742 -16.717 -4.969 1.00 78.31 114 ASN A CA 1
ATOM 929 C C . ASN A 1 114 ? 3.634 -15.532 -5.367 1.00 78.31 114 ASN A C 1
ATOM 931 O O . ASN A 1 114 ? 4.841 -15.558 -5.118 1.00 78.31 114 ASN A O 1
ATOM 935 N N . ILE A 1 115 ? 3.032 -14.520 -6.001 1.00 83.75 115 ILE A N 1
ATOM 936 C CA . ILE A 1 115 ? 3.726 -13.318 -6.490 1.00 83.75 115 ILE A CA 1
ATOM 937 C C . ILE A 1 115 ? 4.562 -12.637 -5.395 1.00 83.75 115 ILE A C 1
ATOM 939 O O . ILE A 1 115 ? 5.695 -12.245 -5.654 1.00 83.75 115 ILE A O 1
ATOM 943 N N . VAL A 1 116 ? 4.063 -12.621 -4.154 1.00 84.81 116 VAL A N 1
ATOM 944 C CA . VAL A 1 116 ? 4.721 -12.000 -2.990 1.00 84.81 116 VAL A CA 1
ATOM 945 C C . VAL A 1 116 ? 6.094 -12.607 -2.718 1.00 84.81 116 VAL A C 1
ATOM 947 O O . VAL A 1 116 ? 7.019 -11.910 -2.343 1.00 84.81 116 VAL A O 1
ATOM 950 N N . THR A 1 117 ? 6.247 -13.916 -2.928 1.00 85.44 117 THR A N 1
ATOM 951 C CA . THR A 1 117 ? 7.528 -14.606 -2.684 1.00 85.44 117 THR A CA 1
ATOM 952 C C . THR A 1 117 ? 8.491 -14.550 -3.866 1.00 85.44 117 THR A C 1
ATOM 954 O O . THR A 1 117 ? 9.617 -15.024 -3.756 1.00 85.44 117 THR A O 1
ATOM 957 N N . GLN A 1 118 ? 8.029 -14.067 -5.020 1.00 87.94 118 GLN A N 1
ATOM 958 C CA . GLN A 1 118 ? 8.797 -14.053 -6.265 1.00 87.94 118 GLN A CA 1
ATOM 959 C C . GLN A 1 118 ? 9.268 -12.646 -6.640 1.00 87.94 118 GLN A C 1
ATOM 961 O O . GLN A 1 118 ? 10.300 -12.509 -7.300 1.00 87.94 118 GLN A O 1
ATOM 966 N N . ILE A 1 119 ? 8.523 -11.616 -6.236 1.00 89.94 119 ILE A N 1
ATOM 967 C CA . ILE A 1 119 ? 8.974 -10.232 -6.320 1.00 89.94 119 ILE A CA 1
ATOM 968 C C . ILE A 1 119 ? 9.902 -9.970 -5.136 1.00 89.94 119 ILE A C 1
ATOM 970 O O . ILE A 1 119 ? 9.532 -10.193 -3.987 1.00 89.94 119 ILE A O 1
ATOM 974 N N . ASN A 1 120 ? 11.115 -9.512 -5.426 1.00 83.06 120 ASN A N 1
ATOM 975 C CA . ASN A 1 120 ? 12.080 -9.150 -4.400 1.00 83.06 120 ASN A CA 1
ATOM 976 C C . ASN A 1 120 ? 11.650 -7.816 -3.796 1.00 83.06 120 ASN A C 1
ATOM 978 O O . ASN A 1 120 ? 11.934 -6.770 -4.368 1.00 83.06 120 ASN A O 1
ATOM 982 N N . THR A 1 121 ? 10.940 -7.862 -2.674 1.00 81.62 121 THR A N 1
ATOM 983 C CA . THR A 1 121 ? 10.567 -6.663 -1.913 1.00 81.62 121 THR A CA 1
ATOM 984 C C . THR A 1 121 ? 11.661 -6.250 -0.932 1.00 81.62 121 THR A C 1
ATOM 986 O O . THR A 1 121 ? 11.787 -5.067 -0.619 1.00 81.62 121 THR A O 1
ATOM 989 N N . ASP A 1 122 ? 12.482 -7.207 -0.488 1.00 75.25 122 ASP A N 1
ATOM 990 C CA . ASP A 1 122 ? 13.596 -6.975 0.431 1.00 75.25 122 ASP A CA 1
ATOM 991 C C . ASP A 1 122 ? 14.592 -5.974 -0.181 1.00 75.25 122 ASP A C 1
ATOM 993 O O . ASP A 1 122 ? 15.100 -6.184 -1.283 1.00 75.25 122 ASP A O 1
ATOM 997 N N . ASP A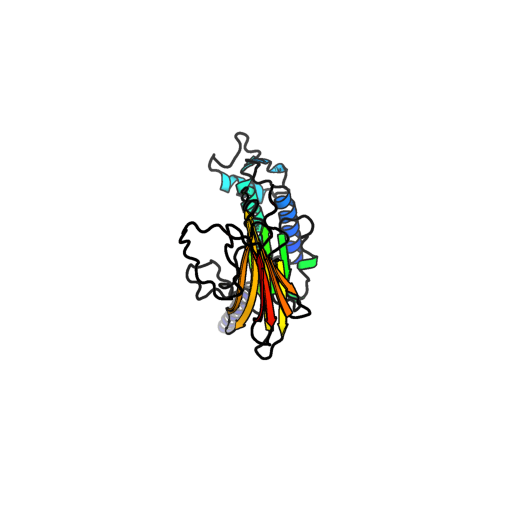 1 123 ? 14.852 -4.876 0.535 1.00 68.75 123 ASP A N 1
ATOM 998 C CA . ASP A 1 123 ? 15.719 -3.762 0.117 1.00 68.75 123 ASP A CA 1
ATOM 999 C C . ASP A 1 123 ? 15.268 -3.010 -1.155 1.00 68.75 123 ASP A C 1
ATOM 1001 O O . ASP A 1 123 ? 16.079 -2.357 -1.819 1.00 68.75 123 ASP A O 1
ATOM 1005 N N . THR A 1 124 ? 13.974 -3.054 -1.491 1.00 81.25 124 THR A N 1
ATOM 1006 C CA . THR A 1 124 ? 13.407 -2.282 -2.610 1.00 81.25 124 THR A CA 1
ATOM 1007 C C . THR A 1 124 ? 12.424 -1.209 -2.154 1.00 81.25 124 THR A C 1
ATOM 1009 O O . THR A 1 124 ? 11.985 -1.168 -1.009 1.00 81.25 124 THR A O 1
ATOM 1012 N N . ASP A 1 125 ? 12.070 -0.323 -3.083 1.00 88.75 125 ASP A N 1
ATOM 1013 C CA . ASP A 1 125 ? 11.088 0.743 -2.882 1.00 88.75 125 ASP A CA 1
ATOM 1014 C C . ASP A 1 125 ? 9.624 0.271 -3.013 1.00 88.75 125 ASP A C 1
ATOM 1016 O O . ASP A 1 125 ? 8.722 1.107 -2.978 1.00 88.75 125 ASP A O 1
ATOM 1020 N N . LEU A 1 126 ? 9.380 -1.036 -3.196 1.00 93.06 126 LEU A N 1
ATOM 1021 C CA . LEU A 1 126 ? 8.051 -1.623 -3.377 1.00 93.06 126 LEU A CA 1
ATOM 1022 C C . LEU A 1 126 ? 7.616 -2.409 -2.138 1.00 93.06 126 LEU A C 1
ATOM 1024 O O . LEU A 1 126 ? 8.248 -3.393 -1.755 1.00 93.06 126 LEU A O 1
ATOM 1028 N N . HIS A 1 127 ? 6.469 -2.029 -1.588 1.00 92.62 127 HIS A N 1
ATOM 1029 C CA . HIS A 1 127 ? 5.744 -2.778 -0.571 1.00 92.62 127 HIS A CA 1
ATOM 1030 C C . HIS A 1 127 ? 4.567 -3.540 -1.186 1.00 92.62 127 HIS A C 1
ATOM 1032 O O . HIS A 1 127 ? 3.920 -3.052 -2.116 1.00 92.62 127 HIS A O 1
ATOM 1038 N N . ILE A 1 128 ? 4.284 -4.737 -0.665 1.00 93.88 128 ILE A N 1
ATOM 1039 C CA . ILE A 1 128 ? 3.148 -5.561 -1.094 1.00 93.88 128 ILE A CA 1
ATOM 1040 C C . ILE A 1 128 ? 2.360 -6.001 0.140 1.00 93.88 128 ILE A C 1
ATOM 1042 O O . ILE A 1 128 ? 2.832 -6.844 0.904 1.00 93.88 128 ILE A O 1
ATOM 1046 N N . ALA A 1 129 ? 1.138 -5.494 0.297 1.00 94.19 129 ALA A N 1
ATOM 1047 C CA . ALA A 1 129 ? 0.207 -5.966 1.318 1.00 94.19 129 ALA A CA 1
ATOM 1048 C C . ALA A 1 129 ? -0.789 -6.953 0.701 1.00 94.19 129 ALA A C 1
ATOM 1050 O O . ALA A 1 129 ? -1.323 -6.717 -0.384 1.00 94.19 129 ALA A O 1
ATOM 1051 N N . VAL A 1 130 ? -1.039 -8.078 1.374 1.00 94.62 130 VAL A N 1
ATOM 1052 C CA . VAL A 1 130 ? -1.923 -9.136 0.862 1.00 94.62 130 VAL A CA 1
ATOM 1053 C C . VAL A 1 130 ? -2.842 -9.628 1.958 1.00 94.62 130 VAL A C 1
ATOM 1055 O O . VAL A 1 130 ? -2.390 -9.939 3.058 1.00 94.62 130 VAL A O 1
ATOM 1058 N N . SER A 1 131 ? -4.125 -9.760 1.629 1.00 95.88 131 SER A N 1
ATOM 1059 C CA . SER A 1 131 ? -5.102 -10.337 2.540 1.00 95.88 131 SER A CA 1
ATOM 1060 C C . SER A 1 131 ? -4.802 -11.807 2.844 1.00 95.88 131 SER A C 1
ATOM 1062 O O . SER A 1 131 ? -4.307 -12.571 2.013 1.00 95.88 131 SER A O 1
ATOM 1064 N N . ASN A 1 132 ? -5.152 -12.250 4.046 1.00 93.75 132 ASN A N 1
ATOM 1065 C CA . ASN A 1 132 ? -4.971 -13.631 4.502 1.00 93.75 132 ASN A CA 1
ATOM 1066 C C . ASN A 1 132 ? -5.745 -14.665 3.656 1.00 93.75 132 ASN A C 1
ATOM 1068 O O . ASN A 1 132 ? -5.295 -15.808 3.541 1.00 93.75 132 ASN A O 1
ATOM 1072 N N . ASP A 1 133 ? -6.847 -14.275 3.009 1.00 93.44 133 ASP A N 1
ATOM 1073 C CA . ASP A 1 133 ? -7.565 -15.091 2.014 1.00 93.44 133 ASP A CA 1
ATOM 1074 C C . ASP A 1 133 ? -6.937 -15.060 0.602 1.00 93.44 133 ASP A C 1
ATOM 1076 O O . ASP A 1 133 ? -7.392 -15.778 -0.290 1.00 93.44 133 ASP A O 1
ATOM 1080 N N . LYS A 1 134 ? -5.875 -14.263 0.402 1.00 91.50 134 LYS A N 1
ATOM 1081 C CA . LYS A 1 134 ? -5.151 -14.051 -0.862 1.00 91.50 134 LYS A CA 1
ATOM 1082 C C . LYS A 1 134 ? -6.026 -13.543 -2.002 1.00 91.50 134 LYS A C 1
ATOM 1084 O O . LYS A 1 134 ? -5.748 -13.822 -3.167 1.00 91.50 134 LYS A O 1
ATOM 1089 N N . LYS A 1 135 ? -7.098 -12.824 -1.680 1.00 91.94 135 LYS A N 1
ATOM 1090 C CA . LYS A 1 135 ? -7.972 -12.241 -2.693 1.00 91.94 135 LYS A CA 1
ATOM 1091 C C . LYS A 1 135 ? -7.658 -10.794 -3.006 1.00 91.94 135 LYS A C 1
ATOM 1093 O O . LYS A 1 135 ? -7.919 -10.380 -4.133 1.00 91.94 135 LYS A O 1
ATOM 1098 N N . MET A 1 136 ? -7.130 -10.047 -2.044 1.00 93.19 136 MET A N 1
ATOM 1099 C CA . MET A 1 136 ? -6.849 -8.625 -2.157 1.00 93.19 136 M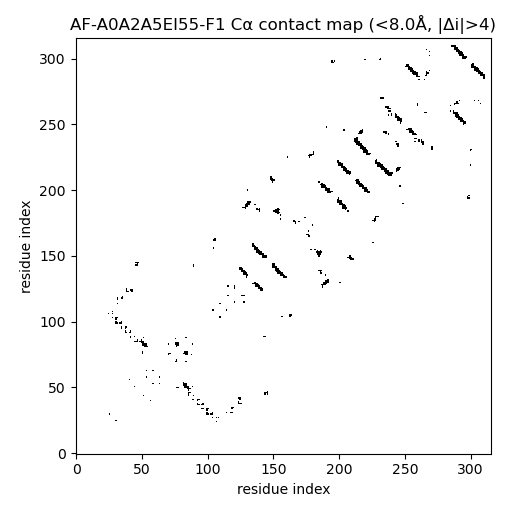ET A CA 1
ATOM 1100 C C . MET A 1 136 ? -5.351 -8.373 -2.026 1.00 93.19 136 MET A C 1
ATOM 1102 O O . MET A 1 136 ? -4.694 -8.914 -1.136 1.00 93.19 136 MET A O 1
ATOM 1106 N N . TYR A 1 137 ? -4.833 -7.550 -2.928 1.00 93.75 137 TYR A N 1
ATOM 1107 C CA . TYR A 1 137 ? -3.430 -7.180 -3.004 1.00 93.75 137 TYR A CA 1
ATOM 1108 C C . TYR A 1 137 ? -3.325 -5.668 -3.135 1.00 93.75 137 TYR A C 1
ATOM 1110 O O . TYR A 1 137 ? -4.056 -5.064 -3.918 1.00 93.75 137 TYR A O 1
ATOM 1118 N N . ASN A 1 138 ? -2.385 -5.078 -2.416 1.00 94.31 138 ASN A N 1
ATOM 1119 C CA . ASN A 1 138 ? -1.956 -3.705 -2.593 1.00 94.31 138 ASN A CA 1
ATOM 1120 C C . ASN A 1 138 ? -0.473 -3.696 -2.952 1.00 94.31 138 ASN A C 1
ATOM 1122 O O . ASN A 1 138 ? 0.318 -4.377 -2.303 1.00 94.31 138 ASN A O 1
ATOM 1126 N N . PHE A 1 139 ? -0.109 -2.926 -3.969 1.00 93.56 139 PHE A N 1
ATOM 1127 C CA . PHE A 1 139 ? 1.275 -2.656 -4.341 1.00 93.56 139 PHE A CA 1
ATOM 1128 C C . PHE A 1 139 ? 1.520 -1.178 -4.133 1.00 93.56 139 PHE A C 1
ATOM 1130 O O . PHE A 1 139 ? 0.821 -0.380 -4.747 1.00 93.56 139 PHE A O 1
ATOM 1137 N N . SER A 1 140 ? 2.500 -0.831 -3.307 1.00 93.06 140 SER A N 1
ATOM 1138 C CA . SER A 1 140 ? 2.839 0.558 -3.009 1.00 93.06 140 SER A CA 1
ATOM 1139 C C . SER A 1 140 ? 4.309 0.806 -3.303 1.00 93.06 140 SER A C 1
ATOM 1141 O O . SER A 1 140 ? 5.184 0.226 -2.664 1.00 93.06 140 SER A O 1
ATOM 1143 N N . LEU A 1 141 ? 4.582 1.618 -4.322 1.00 93.12 141 LEU A N 1
ATOM 1144 C CA . LEU A 1 141 ? 5.929 1.965 -4.765 1.00 93.12 141 LEU A CA 1
ATOM 1145 C C . LEU A 1 141 ? 6.250 3.404 -4.353 1.00 93.12 141 LEU A C 1
ATOM 1147 O O . LEU A 1 141 ? 5.570 4.331 -4.784 1.00 93.12 141 LEU A O 1
ATOM 1151 N N . ASN A 1 142 ? 7.308 3.610 -3.575 1.00 91.06 142 ASN A N 1
ATOM 1152 C CA . ASN A 1 142 ? 7.793 4.949 -3.224 1.00 91.06 142 ASN A CA 1
ATOM 1153 C C . ASN A 1 142 ? 8.157 5.738 -4.490 1.00 91.06 142 ASN A C 1
ATOM 1155 O O . ASN A 1 142 ? 8.984 5.272 -5.266 1.00 91.06 142 ASN A O 1
ATOM 1159 N N . GLU A 1 143 ? 7.585 6.933 -4.679 1.00 88.81 143 GLU A N 1
ATOM 1160 C CA . GLU A 1 143 ? 7.755 7.706 -5.922 1.00 88.81 143 GLU A CA 1
ATOM 1161 C C . GLU A 1 143 ? 9.137 8.347 -6.074 1.00 88.81 143 GLU A C 1
ATOM 1163 O O . GLU A 1 143 ? 9.500 8.787 -7.167 1.00 88.81 143 GLU A O 1
ATOM 1168 N N . LYS A 1 144 ? 9.897 8.463 -4.975 1.00 89.88 144 LYS A N 1
ATOM 1169 C CA . LYS A 1 144 ? 11.146 9.236 -4.925 1.00 89.88 144 LYS A CA 1
ATOM 1170 C C . LYS A 1 144 ? 10.948 10.665 -5.448 1.00 89.88 144 LYS A C 1
ATOM 1172 O O . LYS A 1 144 ? 11.675 11.133 -6.310 1.00 89.88 144 LYS A O 1
ATOM 1177 N N . SER A 1 145 ? 10.002 11.410 -4.886 1.00 82.31 145 SER A N 1
ATOM 1178 C CA . SER A 1 145 ? 9.745 12.808 -5.276 1.00 82.31 145 SER A CA 1
ATOM 1179 C C . SER A 1 145 ? 10.787 13.820 -4.755 1.00 82.31 145 SER A C 1
ATOM 1181 O O . SER A 1 145 ? 10.757 14.992 -5.121 1.00 82.31 145 SER A O 1
ATOM 1183 N N . GLY A 1 146 ? 11.731 13.397 -3.900 1.00 76.19 146 GLY A N 1
ATOM 1184 C CA . GLY A 1 146 ? 12.811 14.245 -3.363 1.00 76.19 146 GLY A CA 1
ATOM 1185 C C . GLY A 1 146 ? 12.385 15.222 -2.257 1.00 76.19 146 GLY A C 1
ATOM 1186 O O . GLY A 1 146 ? 13.230 15.899 -1.672 1.00 76.19 146 GLY A O 1
ATOM 1187 N N . GLY A 1 147 ? 11.092 15.286 -1.934 1.00 77.38 147 GLY A N 1
ATOM 1188 C CA . GLY A 1 147 ? 10.560 16.053 -0.812 1.00 77.38 147 GLY A CA 1
ATOM 1189 C C . GLY A 1 147 ? 10.723 15.355 0.542 1.00 77.38 147 GLY A C 1
ATOM 1190 O O . GLY A 1 147 ? 11.221 14.235 0.656 1.00 77.38 147 GLY A O 1
ATOM 1191 N N . THR A 1 148 ? 10.288 16.036 1.605 1.00 75.31 148 THR A N 1
ATOM 1192 C CA . THR A 1 148 ? 10.120 15.417 2.932 1.00 75.31 148 THR A CA 1
ATOM 1193 C C . THR A 1 148 ? 8.873 14.539 3.000 1.00 75.31 148 THR A C 1
ATOM 1195 O O . THR A 1 148 ? 8.837 13.615 3.814 1.00 75.31 148 THR A O 1
ATOM 1198 N N . TYR A 1 149 ? 7.888 14.822 2.143 1.00 78.44 149 TYR A N 1
ATOM 1199 C CA . TYR A 1 149 ? 6.777 13.930 1.851 1.00 78.44 149 TYR A CA 1
ATOM 1200 C C . TYR A 1 149 ? 7.283 12.716 1.079 1.00 78.44 149 TYR A C 1
ATOM 1202 O O . TYR A 1 149 ? 8.040 12.860 0.117 1.00 78.44 149 TYR A O 1
ATOM 1210 N N . ARG A 1 150 ? 6.876 11.526 1.514 1.00 78.31 150 ARG A N 1
ATOM 1211 C CA . ARG A 1 150 ? 7.145 10.276 0.806 1.00 78.31 150 ARG A CA 1
ATOM 1212 C C . ARG A 1 150 ? 5.861 9.814 0.141 1.00 78.31 150 ARG A C 1
ATOM 1214 O O . ARG A 1 150 ? 5.166 8.969 0.695 1.00 78.31 150 ARG A O 1
ATOM 1221 N N . SER A 1 151 ? 5.570 10.407 -1.012 1.00 83.75 151 SER A N 1
ATOM 1222 C CA . SER A 1 151 ? 4.487 9.945 -1.871 1.00 83.75 151 SER A CA 1
ATOM 1223 C C . SER A 1 151 ? 4.719 8.492 -2.283 1.00 83.75 151 SER A C 1
ATOM 1225 O O . SER A 1 151 ? 5.869 8.039 -2.407 1.00 83.75 151 SER A O 1
ATOM 1227 N N . GLN A 1 152 ? 3.627 7.768 -2.518 1.00 87.56 152 GLN A N 1
ATOM 1228 C CA . GLN A 1 152 ? 3.660 6.410 -3.049 1.00 87.56 152 GLN A CA 1
ATOM 1229 C C . GLN A 1 152 ? 2.682 6.266 -4.216 1.00 87.56 152 GLN A C 1
ATOM 1231 O O . GLN A 1 152 ? 1.557 6.747 -4.160 1.00 87.56 152 GLN A O 1
ATOM 1236 N N . PHE A 1 153 ? 3.086 5.528 -5.249 1.00 87.88 153 PHE A N 1
ATOM 1237 C CA . PHE A 1 153 ? 2.152 4.990 -6.230 1.00 87.88 153 PHE A CA 1
ATOM 1238 C C . PHE A 1 153 ? 1.549 3.717 -5.668 1.00 87.88 153 PHE A C 1
ATOM 1240 O O . PHE A 1 153 ? 2.236 2.694 -5.600 1.00 87.88 153 PHE A O 1
ATOM 1247 N N . SER A 1 154 ? 0.273 3.778 -5.296 1.00 90.62 154 SER A N 1
ATOM 1248 C CA . SER A 1 154 ? -0.451 2.612 -4.816 1.00 90.62 154 SER A CA 1
ATOM 1249 C C . SER A 1 154 ? -1.436 2.054 -5.838 1.00 90.62 154 SER A C 1
ATOM 1251 O O . SER A 1 154 ? -2.090 2.786 -6.580 1.00 90.62 154 SER A O 1
ATOM 1253 N N . THR A 1 155 ? -1.545 0.730 -5.917 1.00 89.75 155 THR A N 1
ATOM 1254 C CA . THR A 1 155 ? -2.524 0.057 -6.779 1.00 89.75 155 THR A CA 1
ATOM 1255 C C . THR A 1 155 ? -3.119 -1.155 -6.083 1.00 89.75 155 THR A C 1
ATOM 1257 O O . THR A 1 155 ? -2.405 -2.015 -5.564 1.00 89.75 155 THR A O 1
ATOM 1260 N N . MET A 1 156 ? -4.449 -1.224 -6.109 1.00 92.06 156 MET A N 1
ATOM 1261 C CA . MET A 1 156 ? -5.238 -2.311 -5.543 1.00 92.06 156 MET A CA 1
ATOM 1262 C C . MET A 1 156 ? -5.626 -3.323 -6.617 1.00 92.06 156 MET A C 1
ATOM 1264 O O . MET A 1 156 ? -6.083 -2.954 -7.696 1.00 92.06 156 MET A O 1
ATOM 1268 N N . TYR A 1 157 ? -5.523 -4.606 -6.285 1.00 91.25 157 TYR A N 1
ATOM 1269 C CA . TYR A 1 157 ? -6.002 -5.704 -7.115 1.00 91.25 157 TYR A CA 1
ATOM 1270 C C . TYR A 1 157 ? -6.886 -6.636 -6.297 1.00 91.25 157 TYR A C 1
ATOM 1272 O O . TYR A 1 157 ? -6.596 -6.953 -5.142 1.00 91.25 157 TYR A O 1
ATOM 1280 N N . TYR A 1 158 ? -7.966 -7.106 -6.921 1.00 91.38 158 TYR A N 1
ATOM 1281 C CA . TYR A 1 158 ? -8.895 -8.052 -6.316 1.00 91.38 158 TYR A CA 1
ATOM 1282 C C . TYR A 1 158 ? -9.161 -9.203 -7.276 1.00 91.38 158 TYR A C 1
ATOM 1284 O O . TYR A 1 158 ? -9.631 -8.992 -8.388 1.00 91.38 158 TYR A O 1
ATOM 1292 N N . THR A 1 159 ? -8.855 -10.420 -6.841 1.00 88.12 159 THR A N 1
ATOM 1293 C CA . THR A 1 159 ? -8.867 -11.622 -7.695 1.00 88.12 159 THR A CA 1
ATOM 1294 C C . THR A 1 159 ? -10.241 -11.987 -8.259 1.00 88.12 159 THR A C 1
ATOM 1296 O O . THR A 1 159 ? -10.306 -12.633 -9.303 1.00 88.12 159 THR A O 1
ATOM 1299 N N . ASP A 1 160 ? -11.329 -11.563 -7.608 1.00 87.50 160 ASP A N 1
ATOM 1300 C CA . ASP A 1 160 ? -12.691 -11.828 -8.081 1.00 87.50 160 ASP A CA 1
ATOM 1301 C C . ASP A 1 160 ? -13.183 -10.768 -9.097 1.00 87.50 160 ASP A C 1
ATOM 1303 O O . ASP A 1 160 ? -14.243 -10.949 -9.699 1.00 87.50 160 ASP A O 1
ATOM 1307 N N . ILE A 1 161 ? -12.428 -9.682 -9.331 1.00 84.25 161 ILE A N 1
ATOM 1308 C CA . ILE A 1 161 ? -12.689 -8.736 -10.428 1.00 84.25 161 ILE A CA 1
ATOM 1309 C C . ILE A 1 161 ? -11.918 -9.205 -11.672 1.00 84.25 161 ILE A C 1
ATOM 1311 O O . ILE A 1 161 ? -10.690 -9.294 -11.636 1.00 84.25 161 ILE A O 1
ATOM 1315 N N . PRO A 1 162 ? -12.599 -9.478 -12.801 1.00 68.62 162 PRO A N 1
ATOM 1316 C CA . PRO A 1 162 ? -11.925 -9.832 -14.042 1.00 68.62 162 PRO A CA 1
ATOM 1317 C C . PRO A 1 162 ? -11.034 -8.689 -14.526 1.00 68.62 162 PRO A C 1
ATOM 1319 O O . PRO A 1 162 ? -11.481 -7.549 -14.646 1.00 68.62 162 PRO A O 1
ATOM 1322 N N . SER A 1 163 ? -9.803 -9.016 -14.901 1.00 60.03 163 SER A N 1
ATOM 1323 C CA . SER A 1 163 ? -8.748 -8.064 -15.257 1.00 60.03 163 SER A CA 1
ATOM 1324 C C . SER A 1 163 ? -9.071 -7.167 -16.470 1.00 60.03 163 SER A C 1
ATOM 1326 O O . SER A 1 163 ? -8.416 -6.157 -16.677 1.00 60.03 163 SER A O 1
ATOM 1328 N N . GLY A 1 164 ? -10.101 -7.500 -17.260 1.00 55.75 164 GLY A N 1
ATOM 1329 C CA . GLY A 1 164 ? -10.596 -6.679 -18.377 1.00 55.75 164 GLY A CA 1
ATOM 1330 C C . GLY A 1 164 ? -11.623 -5.603 -17.998 1.00 55.75 164 GLY A C 1
ATOM 1331 O O . GLY A 1 164 ? -12.114 -4.915 -18.887 1.00 55.75 164 GLY A O 1
ATOM 1332 N N . ASN A 1 165 ? -11.972 -5.481 -16.712 1.00 54.28 165 ASN A N 1
ATOM 1333 C CA . ASN A 1 165 ? -12.907 -4.476 -16.191 1.00 54.28 165 ASN A CA 1
ATOM 1334 C C . ASN A 1 165 ? -12.208 -3.380 -15.367 1.00 54.28 165 ASN A C 1
ATOM 1336 O O . ASN A 1 165 ? -12.881 -2.598 -14.696 1.00 54.28 165 ASN A O 1
ATOM 1340 N N . LEU A 1 166 ? -10.873 -3.333 -15.385 1.00 56.53 166 LEU A N 1
ATOM 1341 C CA . LEU A 1 166 ? -10.118 -2.218 -14.821 1.00 56.53 166 LEU A CA 1
ATOM 1342 C C . LEU A 1 166 ? -10.243 -1.018 -15.777 1.00 56.53 166 LEU A C 1
ATOM 1344 O O . LEU A 1 166 ? -10.034 -1.199 -16.978 1.00 56.53 166 LEU A O 1
ATOM 1348 N N . PRO A 1 167 ? -10.612 0.184 -15.303 1.00 51.94 167 PRO A N 1
ATOM 1349 C CA . PRO A 1 167 ? -10.605 1.374 -16.148 1.00 51.94 167 PRO A CA 1
ATOM 1350 C C . PRO A 1 167 ? -9.195 1.597 -16.722 1.00 51.94 167 PRO A C 1
ATOM 1352 O O . PRO A 1 167 ? -8.242 1.700 -15.955 1.00 51.94 167 PRO A O 1
ATOM 1355 N N . GLU A 1 168 ? -9.052 1.669 -18.054 1.00 49.94 168 GLU A N 1
ATOM 1356 C CA . GLU A 1 168 ? -7.765 1.969 -18.723 1.00 49.94 168 GLU A CA 1
ATOM 1357 C C . GLU A 1 168 ? -7.210 3.350 -18.329 1.00 49.94 168 GLU A C 1
ATOM 1359 O O . GLU A 1 168 ? -6.007 3.587 -18.402 1.00 49.94 168 GLU A O 1
ATOM 1364 N N . GLU A 1 169 ? -8.082 4.247 -17.868 1.00 47.88 169 GLU A N 1
ATOM 1365 C CA . GLU A 1 169 ? -7.746 5.542 -17.295 1.00 47.88 169 GLU A CA 1
ATOM 1366 C C . GLU A 1 169 ? -8.624 5.770 -16.062 1.00 47.88 169 GLU A C 1
ATOM 1368 O O . GLU A 1 169 ? -9.808 5.418 -16.059 1.00 47.88 169 GLU A O 1
ATOM 1373 N N . VAL A 1 170 ? -8.058 6.393 -15.023 1.00 46.06 170 VAL A N 1
ATOM 1374 C CA . VAL A 1 170 ? -8.825 7.015 -13.937 1.00 46.06 170 VAL A CA 1
ATOM 1375 C C . VAL A 1 170 ? -9.633 8.149 -14.568 1.00 46.06 170 VAL A C 1
ATOM 1377 O O . 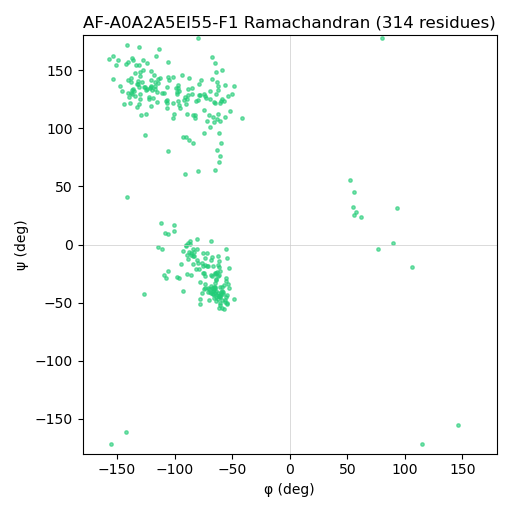VAL A 1 170 ? -9.214 9.301 -14.592 1.00 46.06 170 VAL A O 1
ATOM 1380 N N . THR A 1 171 ? -10.765 7.821 -15.183 1.00 42.44 171 THR A N 1
ATOM 1381 C CA . THR A 1 171 ? -11.704 8.832 -15.649 1.00 42.44 171 THR A CA 1
ATOM 1382 C C . THR A 1 171 ? -12.194 9.589 -14.423 1.00 42.44 171 THR A C 1
ATOM 1384 O O . THR A 1 171 ? -12.546 8.957 -13.428 1.00 42.44 171 THR A O 1
ATOM 1387 N N . GLU A 1 172 ? -12.273 10.918 -14.504 1.00 43.28 172 GLU A N 1
ATOM 1388 C CA . GLU A 1 172 ? -12.776 11.813 -13.441 1.00 43.28 172 GLU A CA 1
ATOM 1389 C C . GLU A 1 172 ? -14.204 11.480 -12.953 1.00 43.28 172 GLU A C 1
ATOM 1391 O O . GLU A 1 172 ? -14.708 12.107 -12.028 1.00 43.28 172 GLU A O 1
ATOM 1396 N N . GLU A 1 173 ? -14.864 10.497 -13.568 1.00 49.97 173 GLU A N 1
ATOM 1397 C CA . GLU A 1 173 ? -16.120 9.890 -13.145 1.00 49.97 173 GLU A CA 1
ATOM 1398 C C . GLU A 1 173 ? -15.836 8.690 -12.205 1.00 49.97 173 GLU A C 1
ATOM 1400 O O . GLU A 1 173 ? -15.687 7.556 -12.676 1.00 49.97 173 GLU A O 1
ATOM 1405 N N . PRO A 1 174 ? -15.798 8.884 -10.869 1.00 53.53 174 PRO A N 1
ATOM 1406 C CA . PRO A 1 174 ? -15.532 7.822 -9.886 1.00 53.53 174 PRO A CA 1
ATOM 1407 C C . PRO A 1 174 ? -16.584 6.700 -9.877 1.00 53.53 174 PRO A C 1
ATOM 1409 O O . PRO A 1 174 ? -16.383 5.665 -9.248 1.00 53.53 174 PRO A O 1
ATOM 1412 N N . SER A 1 175 ? -17.704 6.877 -10.584 1.00 57.53 175 SER A N 1
ATOM 1413 C CA . SER A 1 175 ? -18.861 5.978 -10.550 1.00 57.53 175 SER A CA 1
ATOM 1414 C C . SER A 1 175 ? -18.608 4.585 -11.142 1.00 57.53 175 SER A C 1
ATOM 1416 O O . SER A 1 175 ? -19.359 3.664 -10.829 1.00 57.53 175 SER A O 1
ATOM 1418 N N . ASN A 1 176 ? -17.552 4.404 -11.947 1.00 68.62 176 ASN A N 1
ATOM 1419 C CA . ASN A 1 176 ? -17.243 3.127 -12.604 1.00 68.62 176 ASN A CA 1
ATOM 1420 C C . ASN A 1 176 ? -15.941 2.465 -12.131 1.00 68.62 176 ASN A C 1
ATOM 1422 O O . ASN A 1 176 ? -15.621 1.375 -12.605 1.00 68.62 176 ASN A O 1
ATOM 1426 N N . ASN A 1 177 ? -15.182 3.089 -11.225 1.00 81.62 177 ASN A N 1
ATOM 1427 C CA . ASN A 1 177 ? -13.970 2.475 -10.695 1.00 81.62 177 ASN A CA 1
ATOM 1428 C C . ASN A 1 177 ? -14.318 1.629 -9.457 1.00 81.62 177 ASN A C 1
ATOM 1430 O O . ASN A 1 177 ? -14.653 2.197 -8.415 1.00 81.62 177 ASN A O 1
ATOM 1434 N N . PRO A 1 178 ? -14.208 0.286 -9.512 1.00 86.62 178 PRO A N 1
ATOM 1435 C CA . PRO A 1 178 ? -14.509 -0.552 -8.356 1.00 86.62 178 PRO A CA 1
ATOM 1436 C C . PRO A 1 178 ? -13.584 -0.285 -7.159 1.00 86.62 178 PRO A C 1
ATOM 1438 O O . PRO A 1 178 ? -13.947 -0.650 -6.045 1.00 86.62 178 PRO A O 1
ATOM 1441 N N . TYR A 1 179 ? -12.437 0.368 -7.380 1.00 89.50 179 TYR A N 1
ATOM 1442 C CA . TYR A 1 179 ? -11.410 0.699 -6.391 1.00 89.50 179 TYR A CA 1
ATOM 1443 C C . TYR A 1 179 ? -11.464 2.157 -5.899 1.00 89.50 179 TYR A C 1
ATOM 1445 O O . TYR A 1 179 ? -10.532 2.604 -5.242 1.00 89.50 179 TYR A O 1
ATOM 1453 N N . ALA A 1 180 ? -12.525 2.916 -6.200 1.00 87.75 180 ALA A N 1
ATOM 1454 C CA . ALA A 1 180 ? -12.590 4.353 -5.900 1.00 87.75 180 ALA A CA 1
ATOM 1455 C C . ALA A 1 180 ? -12.494 4.719 -4.404 1.00 87.75 180 ALA A C 1
ATOM 1457 O O . ALA A 1 180 ? -12.210 5.868 -4.090 1.00 87.75 180 ALA A O 1
ATOM 1458 N N . VAL A 1 181 ? -12.758 3.772 -3.499 1.00 90.56 181 VAL A N 1
ATOM 1459 C CA . VAL A 1 181 ? -12.722 3.997 -2.042 1.00 90.56 181 VAL A CA 1
ATOM 1460 C C . VAL A 1 181 ? -11.320 3.902 -1.442 1.00 90.56 181 VAL A C 1
ATOM 1462 O O . VAL A 1 181 ? -11.159 4.171 -0.260 1.00 90.56 181 VAL A O 1
ATOM 1465 N N . PHE A 1 182 ? -10.324 3.443 -2.201 1.00 92.56 182 PHE A N 1
ATOM 1466 C CA . PHE A 1 182 ? -8.998 3.188 -1.650 1.00 92.56 182 PHE A CA 1
ATOM 1467 C C . PHE A 1 182 ? -8.108 4.430 -1.688 1.00 92.56 182 PHE A C 1
ATOM 1469 O O . PHE A 1 182 ? -8.111 5.180 -2.663 1.00 92.56 182 PHE A O 1
ATOM 1476 N N . GLU A 1 183 ? -7.301 4.584 -0.645 1.00 86.50 183 GLU A N 1
ATOM 1477 C CA . GLU A 1 183 ? -6.324 5.656 -0.500 1.00 86.50 183 GLU A CA 1
ATOM 1478 C C . GLU A 1 183 ? -5.186 5.527 -1.516 1.00 86.50 183 GLU A C 1
ATOM 1480 O O . GLU A 1 183 ? -4.701 4.429 -1.817 1.00 86.50 183 GLU A O 1
ATOM 1485 N N . SER A 1 184 ? -4.717 6.666 -2.031 1.00 85.69 184 SER A N 1
ATOM 1486 C CA . SER A 1 184 ? -3.674 6.701 -3.063 1.00 85.69 184 SER A CA 1
ATOM 1487 C C . SER A 1 184 ? -2.279 6.373 -2.538 1.00 85.69 184 SER A C 1
ATOM 1489 O O . SER A 1 184 ? -1.454 5.871 -3.297 1.00 85.69 184 SER A O 1
ATOM 1491 N N . ASP A 1 185 ? -2.018 6.637 -1.254 1.00 85.88 185 ASP A N 1
ATOM 1492 C CA . ASP A 1 185 ? -0.713 6.408 -0.619 1.00 85.88 185 ASP A CA 1
ATOM 1493 C C . ASP A 1 185 ? -0.500 4.959 -0.151 1.00 85.88 185 ASP A C 1
ATOM 1495 O O . ASP A 1 185 ? 0.607 4.586 0.245 1.00 85.88 185 ASP A O 1
ATOM 1499 N N . GLY A 1 186 ? -1.537 4.125 -0.250 1.00 91.69 186 GLY A N 1
ATOM 1500 C CA . GLY A 1 186 ? -1.429 2.684 -0.087 1.00 91.69 186 GLY A CA 1
ATOM 1501 C C . GLY A 1 186 ? -1.370 2.163 1.339 1.00 91.69 186 GLY A C 1
ATOM 1502 O O . GLY A 1 186 ? -1.377 2.909 2.316 1.00 91.69 186 GLY A O 1
ATOM 1503 N N . TYR A 1 187 ? -1.326 0.835 1.446 1.00 95.06 187 TYR A N 1
ATOM 1504 C CA . TYR A 1 187 ? -1.608 0.119 2.687 1.00 95.06 187 TYR A CA 1
ATOM 1505 C C . TYR A 1 187 ? -0.420 -0.718 3.147 1.00 95.06 187 TYR A C 1
ATOM 1507 O O . TYR A 1 187 ? 0.260 -1.365 2.350 1.00 95.06 187 TYR A O 1
ATOM 1515 N N . SER A 1 188 ? -0.210 -0.739 4.459 1.00 94.12 188 SER A N 1
ATOM 1516 C CA . SER A 1 188 ? 0.805 -1.547 5.127 1.00 94.12 188 SER A CA 1
ATOM 1517 C C . SER A 1 188 ? 0.356 -3.001 5.241 1.00 94.12 188 SER A C 1
ATOM 1519 O O . SER A 1 188 ? 1.111 -3.901 4.882 1.00 94.12 188 SER A O 1
ATOM 1521 N N . ASP A 1 189 ? -0.884 -3.238 5.673 1.00 96.56 189 ASP A N 1
ATOM 1522 C CA . ASP A 1 189 ? -1.441 -4.581 5.826 1.00 96.56 189 ASP A CA 1
ATOM 1523 C C . ASP A 1 189 ? -2.906 -4.636 5.386 1.00 96.56 189 ASP A C 1
ATOM 1525 O O . ASP A 1 189 ? -3.626 -3.635 5.380 1.00 96.56 189 ASP A O 1
ATOM 1529 N N . ILE A 1 190 ? -3.354 -5.842 5.035 1.00 98.06 190 ILE A N 1
ATOM 1530 C CA . ILE A 1 190 ? -4.741 -6.133 4.672 1.00 98.06 190 ILE A CA 1
ATOM 1531 C C . ILE A 1 190 ? -5.161 -7.403 5.403 1.00 98.06 190 ILE A C 1
ATOM 1533 O O . ILE A 1 190 ? -4.509 -8.439 5.288 1.00 98.06 190 ILE A O 1
ATOM 1537 N N . TYR A 1 191 ? -6.284 -7.347 6.109 1.00 98.25 191 TYR A N 1
ATOM 1538 C CA . TYR A 1 191 ? -6.826 -8.463 6.872 1.00 98.25 191 TYR A CA 1
ATOM 1539 C C . TYR A 1 191 ? -8.237 -8.802 6.401 1.00 98.25 191 TYR A C 1
ATOM 1541 O O . TYR A 1 191 ? -9.107 -7.940 6.370 1.00 98.25 191 TYR A O 1
ATOM 1549 N N . SER A 1 192 ? -8.501 -10.062 6.061 1.00 97.69 192 SER A N 1
ATOM 1550 C CA . SER A 1 192 ? -9.845 -10.539 5.726 1.00 97.69 192 SER A CA 1
ATOM 1551 C C . SER A 1 192 ? -10.598 -10.998 6.978 1.00 97.69 192 SER A C 1
ATOM 1553 O O . SER A 1 192 ? -10.065 -11.782 7.773 1.00 97.69 192 SER A O 1
ATOM 1555 N N . ILE A 1 193 ? -11.853 -10.571 7.114 1.00 97.56 193 ILE A N 1
ATOM 1556 C CA . ILE A 1 193 ? -12.798 -10.990 8.152 1.00 97.56 193 ILE A CA 1
ATOM 1557 C C . ILE A 1 193 ? -14.017 -11.622 7.481 1.00 97.56 193 ILE A C 1
ATOM 1559 O O . ILE A 1 193 ? -14.747 -10.954 6.750 1.00 97.56 193 ILE A O 1
ATOM 1563 N N . ASP A 1 194 ? -14.285 -12.890 7.779 1.00 96.19 194 ASP A N 1
ATOM 1564 C CA . ASP A 1 194 ? -15.521 -13.540 7.342 1.00 96.19 194 ASP A CA 1
ATOM 1565 C C . ASP A 1 194 ? -16.697 -13.121 8.233 1.00 96.19 194 ASP A C 1
ATOM 1567 O O . ASP A 1 194 ? -16.629 -13.208 9.464 1.00 96.19 194 ASP A O 1
ATOM 1571 N N . THR A 1 195 ? -17.781 -12.674 7.599 1.00 95.75 195 THR A N 1
ATOM 1572 C CA . THR A 1 195 ? -19.029 -12.246 8.248 1.00 95.75 195 THR A CA 1
ATOM 1573 C C . THR A 1 195 ? -20.237 -12.913 7.587 1.00 95.75 195 THR A C 1
ATOM 1575 O O . THR A 1 195 ? -20.121 -13.513 6.516 1.00 95.75 195 THR A O 1
ATOM 1578 N N . GLU A 1 196 ? -21.422 -12.783 8.188 1.00 93.25 196 GLU A N 1
ATOM 1579 C CA . GLU A 1 196 ? -22.673 -13.260 7.575 1.00 93.25 196 GLU A CA 1
ATOM 1580 C C . GLU A 1 196 ? -23.025 -12.510 6.277 1.00 93.25 196 GLU A C 1
ATOM 1582 O O . GLU A 1 196 ? -23.695 -13.060 5.405 1.00 93.25 196 GLU A O 1
ATOM 1587 N N . GLU A 1 197 ? -22.538 -11.275 6.117 1.00 90.81 197 GLU A N 1
ATOM 1588 C CA . GLU A 1 197 ? -22.728 -10.456 4.914 1.00 90.81 197 GLU A CA 1
ATOM 1589 C C . GLU A 1 197 ? -21.700 -10.761 3.808 1.00 90.81 197 GLU A C 1
ATOM 1591 O O . GLU A 1 197 ? -21.777 -10.182 2.724 1.00 90.81 197 GLU A O 1
ATOM 1596 N N . GLY A 1 198 ? -20.732 -11.645 4.070 1.00 93.44 198 GLY A N 1
ATOM 1597 C CA . GLY A 1 198 ? -19.592 -11.939 3.201 1.00 93.44 198 GLY A CA 1
ATOM 1598 C C . GLY A 1 198 ? -18.252 -11.537 3.819 1.00 93.44 198 GLY A C 1
ATOM 1599 O O . GLY A 1 198 ? -18.167 -11.183 4.996 1.00 93.44 198 GLY A O 1
ATOM 1600 N N . THR A 1 199 ? -17.182 -11.613 3.033 1.00 96.81 199 THR A N 1
ATOM 1601 C CA . THR A 1 199 ? -15.841 -11.234 3.493 1.00 9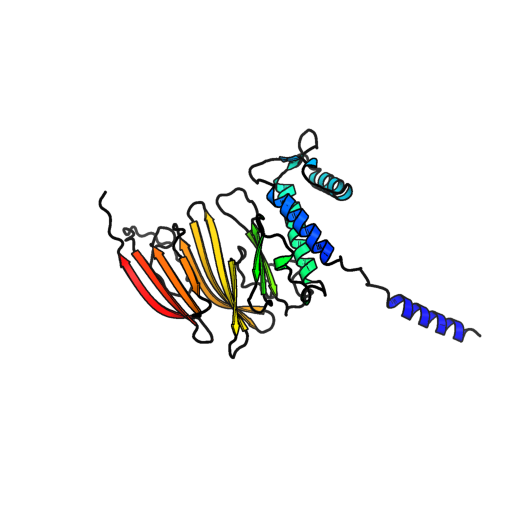6.81 199 THR A CA 1
ATOM 1602 C C . THR A 1 199 ? -15.691 -9.713 3.474 1.00 96.81 199 THR A C 1
ATOM 1604 O O . THR A 1 199 ? -15.963 -9.070 2.456 1.00 96.81 199 THR A O 1
ATOM 1607 N N . LYS A 1 200 ? -15.255 -9.143 4.598 1.00 97.94 200 LYS A N 1
ATOM 1608 C CA . LYS A 1 200 ? -14.820 -7.746 4.717 1.00 97.94 200 LYS A CA 1
ATOM 1609 C C . LYS A 1 200 ? -13.300 -7.683 4.817 1.00 97.94 200 LYS A C 1
ATOM 1611 O O . LYS A 1 200 ? -12.672 -8.656 5.237 1.00 97.94 200 LYS A O 1
ATOM 1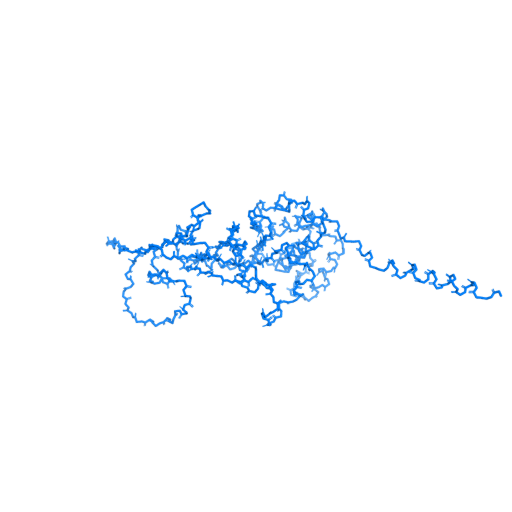616 N N . TYR A 1 201 ? -12.720 -6.547 4.458 1.00 98.38 201 TYR A N 1
ATOM 1617 C CA . TYR A 1 201 ? -11.279 -6.325 4.500 1.00 98.38 201 TYR A CA 1
ATOM 1618 C C . TYR A 1 201 ? -10.963 -5.126 5.386 1.00 98.38 201 TYR A C 1
ATOM 1620 O O . TYR A 1 201 ? -11.501 -4.045 5.170 1.00 98.38 201 TYR A O 1
ATOM 1628 N N . VAL A 1 202 ? -10.106 -5.331 6.382 1.00 98.38 202 VAL A N 1
ATOM 1629 C CA . VAL A 1 202 ? -9.513 -4.264 7.190 1.00 98.38 202 VAL A CA 1
ATOM 1630 C C . VAL A 1 202 ? -8.163 -3.934 6.590 1.00 98.38 202 VAL A C 1
ATOM 1632 O O . VAL A 1 202 ? -7.287 -4.796 6.555 1.00 98.38 202 VAL A O 1
ATOM 1635 N N . LEU A 1 203 ? -7.994 -2.710 6.119 1.00 98.19 203 LEU A N 1
ATOM 1636 C CA . LEU A 1 203 ? -6.731 -2.215 5.607 1.00 98.19 203 LEU A CA 1
ATOM 1637 C C . LEU A 1 203 ? -6.128 -1.245 6.617 1.00 98.19 203 LEU A C 1
ATOM 1639 O O . LEU A 1 203 ? -6.835 -0.396 7.157 1.00 98.19 203 LEU A O 1
ATOM 1643 N N . THR A 1 204 ? -4.835 -1.376 6.881 1.00 97.44 204 THR A N 1
ATOM 1644 C CA . THR A 1 204 ? -4.084 -0.435 7.717 1.00 97.44 204 THR A CA 1
ATOM 1645 C C . THR A 1 204 ? -3.085 0.304 6.853 1.00 97.44 204 THR A C 1
ATOM 1647 O O . THR A 1 204 ? -2.499 -0.272 5.937 1.00 97.44 204 THR A O 1
ATOM 1650 N N . GLY A 1 205 ? -2.868 1.579 7.141 1.00 93.88 205 GLY A N 1
ATOM 1651 C CA . GLY A 1 205 ? -1.946 2.397 6.376 1.00 93.88 205 GLY A CA 1
ATOM 1652 C C . GLY A 1 205 ? -1.169 3.369 7.241 1.00 93.88 205 GLY A C 1
ATOM 1653 O O . GLY A 1 205 ? -1.566 3.733 8.352 1.00 93.88 205 GLY A O 1
ATOM 1654 N N . TYR A 1 206 ? -0.009 3.740 6.714 1.00 90.06 206 TYR A N 1
ATOM 1655 C CA . TYR A 1 206 ? 0.925 4.648 7.348 1.00 90.06 206 TYR A CA 1
ATOM 1656 C C . TYR A 1 206 ? 1.598 5.511 6.284 1.00 90.06 206 TYR A C 1
ATOM 1658 O O . TYR A 1 206 ? 2.287 4.988 5.407 1.00 90.06 206 TYR A O 1
ATOM 1666 N N . VAL A 1 207 ? 1.459 6.831 6.388 1.00 88.50 207 VAL A N 1
ATOM 1667 C CA . VAL A 1 207 ? 2.027 7.779 5.427 1.00 88.50 207 VAL A CA 1
ATOM 1668 C C . VAL A 1 207 ? 2.905 8.785 6.141 1.00 88.50 207 VAL A C 1
ATOM 1670 O O . VAL A 1 207 ? 2.524 9.409 7.129 1.00 88.50 207 VAL A O 1
ATOM 1673 N N . ARG A 1 208 ? 4.103 9.010 5.602 1.00 86.69 208 ARG A N 1
ATOM 1674 C CA . ARG A 1 208 ? 4.961 10.107 6.048 1.00 86.69 208 ARG A CA 1
ATOM 1675 C C . ARG A 1 208 ? 4.714 11.352 5.198 1.00 86.69 208 ARG A C 1
ATOM 1677 O O . ARG A 1 208 ? 5.393 11.563 4.193 1.00 86.69 208 ARG A O 1
ATOM 1684 N N . GLY A 1 209 ? 3.798 12.194 5.676 1.00 82.81 209 GLY A N 1
ATOM 1685 C CA . GLY A 1 209 ? 3.445 13.513 5.139 1.00 82.81 209 GLY A CA 1
ATOM 1686 C C . GLY A 1 209 ? 4.622 14.497 5.068 1.00 82.81 209 GLY A C 1
ATOM 1687 O O . GLY A 1 209 ? 4.801 15.232 4.103 1.00 82.81 209 GLY A O 1
ATOM 1688 N N . CYS A 1 210 ? 5.453 14.529 6.111 1.00 82.44 210 CYS A N 1
ATOM 1689 C CA . CYS A 1 210 ? 6.607 15.425 6.189 1.00 82.44 210 CYS A CA 1
ATOM 1690 C C . CYS A 1 210 ? 7.687 14.865 7.133 1.00 82.44 210 CYS A C 1
ATOM 1692 O O . CYS A 1 210 ? 7.596 13.740 7.627 1.00 82.44 210 CYS A O 1
ATOM 1694 N N . SER A 1 211 ? 8.728 15.651 7.446 1.00 83.12 211 SER A N 1
ATOM 1695 C CA . SER A 1 211 ? 9.777 15.221 8.386 1.00 83.12 211 SER A CA 1
ATOM 1696 C C . SER A 1 211 ? 9.226 14.757 9.740 1.00 83.12 211 SER A C 1
ATOM 1698 O O . SER A 1 211 ? 9.788 13.823 10.308 1.00 83.12 211 SER A O 1
ATOM 1700 N N . TYR A 1 212 ? 8.136 15.380 10.196 1.00 85.06 212 TYR A N 1
ATOM 1701 C CA . TYR A 1 212 ? 7.441 15.130 11.461 1.00 85.06 212 TYR A CA 1
ATOM 1702 C C . TYR A 1 212 ? 5.919 15.227 11.266 1.00 85.06 212 TYR A C 1
ATOM 1704 O O . TYR A 1 212 ? 5.251 15.909 12.031 1.00 85.06 212 TYR A O 1
ATOM 1712 N N . CYS A 1 213 ? 5.390 14.702 10.164 1.00 88.81 213 CYS A N 1
ATOM 1713 C CA . CYS A 1 213 ? 3.949 14.628 9.925 1.00 88.81 213 CYS A CA 1
ATOM 1714 C C . CYS A 1 213 ? 3.685 13.208 9.467 1.00 88.81 213 CYS A C 1
ATOM 1716 O O . CYS A 1 213 ? 4.260 12.786 8.456 1.00 88.81 213 CYS A O 1
ATOM 1718 N N . PHE A 1 214 ? 2.881 12.489 10.227 1.00 90.31 214 PHE A N 1
ATOM 1719 C CA . PHE A 1 214 ? 2.614 11.083 10.010 1.00 90.31 214 PHE A CA 1
ATOM 1720 C C . PHE A 1 214 ? 1.115 10.873 10.030 1.00 90.31 214 PHE A C 1
ATOM 1722 O O . PHE A 1 214 ? 0.463 11.253 10.996 1.00 90.31 214 PHE A O 1
ATOM 1729 N N . GLU A 1 215 ? 0.589 10.286 8.972 1.00 91.50 215 GLU A N 1
ATOM 1730 C CA . GLU A 1 215 ? -0.784 9.830 8.940 1.00 91.50 215 GLU A CA 1
ATOM 1731 C C . GLU A 1 215 ? -0.811 8.338 9.249 1.00 91.50 215 GLU A C 1
ATOM 1733 O O . GLU A 1 215 ? -0.065 7.559 8.655 1.00 91.50 215 GLU A O 1
ATOM 1738 N N . THR A 1 216 ? -1.657 7.934 10.188 1.00 93.69 216 THR A N 1
ATOM 1739 C CA . THR A 1 216 ? -1.929 6.522 10.468 1.00 93.69 216 THR A CA 1
ATOM 1740 C C . THR A 1 216 ? -3.415 6.297 10.350 1.00 93.69 216 THR A C 1
ATOM 1742 O O . THR A 1 216 ? -4.181 7.081 10.918 1.00 93.69 216 THR A O 1
ATOM 1745 N N . TYR A 1 217 ? -3.8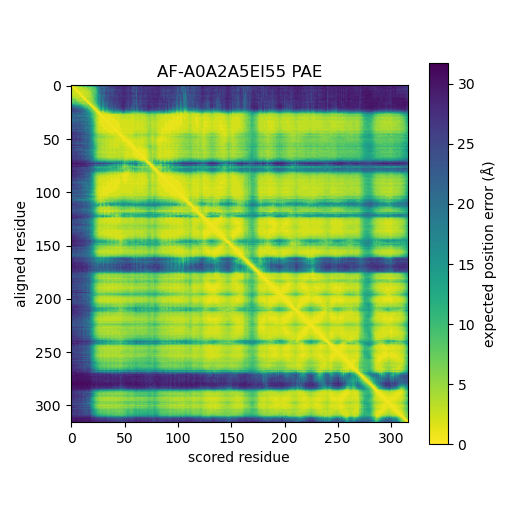26 5.242 9.663 1.00 94.25 217 TYR A N 1
ATOM 1746 C CA . TYR A 1 217 ? -5.239 5.022 9.418 1.00 94.25 217 TYR A CA 1
ATOM 1747 C C . TYR A 1 217 ? -5.606 3.547 9.324 1.00 94.25 217 TYR A C 1
ATOM 1749 O O . TYR A 1 217 ? -4.772 2.670 9.081 1.00 94.25 217 TYR A O 1
ATOM 1757 N N . VAL A 1 218 ? -6.889 3.290 9.542 1.00 97.00 218 VAL A N 1
ATOM 1758 C CA . VAL A 1 218 ? -7.528 1.996 9.350 1.00 97.00 218 VAL A CA 1
ATOM 1759 C C . VAL A 1 218 ? -8.822 2.195 8.578 1.00 97.00 218 VAL A C 1
ATOM 1761 O O . VAL A 1 218 ? -9.579 3.127 8.847 1.00 97.00 218 VAL A O 1
ATOM 1764 N N . GLN A 1 219 ? -9.078 1.303 7.633 1.00 97.25 219 GLN A N 1
ATOM 1765 C CA . GLN A 1 219 ? -10.257 1.325 6.783 1.00 97.25 219 GLN A CA 1
ATOM 1766 C C . GLN A 1 219 ? -10.896 -0.063 6.766 1.00 97.25 219 GLN A C 1
ATOM 1768 O O . GLN A 1 219 ? -10.200 -1.069 6.635 1.00 97.25 219 GLN A O 1
ATOM 1773 N N . LEU A 1 220 ? -12.218 -0.138 6.894 1.00 97.88 220 LEU A N 1
ATOM 1774 C CA . LEU A 1 220 ? -12.991 -1.358 6.669 1.00 97.88 220 LEU A CA 1
ATOM 1775 C C . LEU A 1 220 ? -13.734 -1.212 5.349 1.00 97.88 220 LEU A C 1
ATOM 1777 O O . LEU A 1 220 ? -14.531 -0.289 5.188 1.00 97.88 220 LEU A O 1
ATOM 1781 N N . VAL A 1 221 ? -13.526 -2.154 4.439 1.00 97.44 221 VAL A N 1
ATOM 1782 C CA . VAL A 1 221 ? -14.234 -2.184 3.160 1.00 97.44 221 VAL A CA 1
ATOM 1783 C C . VAL A 1 221 ? -14.894 -3.527 2.912 1.00 97.44 221 VAL A C 1
ATOM 1785 O O . VAL A 1 221 ? -14.482 -4.574 3.423 1.00 97.44 221 VAL A O 1
ATOM 1788 N N . GLN A 1 222 ? -15.884 -3.515 2.033 1.00 96.31 222 GLN A N 1
ATOM 1789 C CA . GLN A 1 222 ? -16.529 -4.717 1.542 1.00 96.31 222 GLN A CA 1
ATOM 1790 C C . GLN A 1 222 ? -16.778 -4.627 0.040 1.00 96.31 222 GLN A C 1
ATOM 1792 O O . GLN A 1 222 ? -17.205 -3.595 -0.470 1.00 96.31 222 GLN A O 1
ATOM 1797 N N . PHE A 1 223 ? -16.563 -5.730 -0.677 1.00 94.75 223 PHE A N 1
ATOM 1798 C CA . PHE A 1 223 ? -16.943 -5.820 -2.084 1.00 94.75 223 PHE A CA 1
ATOM 1799 C C . PHE A 1 223 ? -18.433 -6.165 -2.214 1.00 94.75 223 PHE A C 1
ATOM 1801 O O . PHE A 1 223 ? -18.858 -7.270 -1.870 1.00 94.75 223 PHE A O 1
ATOM 1808 N N . LYS A 1 224 ? -19.240 -5.222 -2.707 1.00 91.69 224 LYS A N 1
ATOM 1809 C CA . LYS A 1 224 ? -20.696 -5.356 -2.868 1.00 91.69 224 LYS A CA 1
ATOM 1810 C C . LYS A 1 224 ? -21.112 -4.780 -4.221 1.00 91.69 224 LYS A C 1
ATOM 1812 O O . LYS A 1 224 ? -20.729 -3.679 -4.590 1.00 91.69 224 LYS A O 1
ATOM 1817 N N . ASN A 1 225 ? -21.942 -5.516 -4.963 1.00 88.75 225 ASN A N 1
ATOM 1818 C CA . ASN A 1 225 ? -22.508 -5.074 -6.249 1.00 88.75 225 ASN A CA 1
ATOM 1819 C C . ASN A 1 225 ? -21.473 -4.639 -7.308 1.00 88.75 225 ASN A C 1
ATOM 1821 O O . ASN A 1 225 ? -21.763 -3.778 -8.133 1.00 88.75 225 ASN A O 1
ATOM 1825 N N . GLY A 1 226 ? -20.290 -5.258 -7.318 1.00 87.50 226 GLY A N 1
ATOM 1826 C CA . GLY A 1 226 ? -19.263 -4.983 -8.324 1.00 87.50 226 GLY A CA 1
ATOM 1827 C C . GLY A 1 226 ? -18.293 -3.856 -7.968 1.00 87.50 226 GLY A C 1
ATOM 1828 O O . GLY A 1 226 ? -17.398 -3.603 -8.765 1.00 87.50 226 GLY A O 1
ATOM 1829 N N . SER A 1 227 ? -18.415 -3.224 -6.796 1.00 91.19 227 SER A N 1
ATOM 1830 C CA . SER A 1 227 ? -17.474 -2.210 -6.304 1.00 91.19 227 SER A CA 1
ATOM 1831 C C . SER A 1 227 ? -17.158 -2.405 -4.821 1.00 91.19 227 SER A C 1
ATOM 1833 O O . SER A 1 227 ? -17.905 -3.060 -4.088 1.00 91.19 227 SER A O 1
ATOM 1835 N N . PHE A 1 228 ? -16.047 -1.835 -4.361 1.00 94.19 228 PHE A N 1
ATOM 1836 C CA . PHE A 1 228 ? -15.779 -1.720 -2.933 1.00 94.19 228 PHE A CA 1
ATOM 1837 C C . PHE A 1 228 ? -16.609 -0.591 -2.318 1.00 94.19 228 PHE A C 1
ATOM 1839 O O . PHE A 1 228 ? -16.850 0.440 -2.944 1.00 94.19 228 PHE A O 1
ATOM 1846 N N . GLN A 1 229 ? -17.087 -0.828 -1.102 1.00 94.12 229 GLN A N 1
ATOM 1847 C CA . GLN A 1 229 ? -17.792 0.132 -0.262 1.00 94.12 229 GLN A CA 1
ATOM 1848 C C . GLN A 1 229 ? -17.011 0.279 1.037 1.00 94.12 229 GLN A C 1
ATOM 1850 O O . GLN A 1 229 ? -16.587 -0.730 1.603 1.00 94.12 229 GLN A O 1
ATOM 1855 N N . GLU A 1 230 ? -16.821 1.515 1.483 1.00 94.75 230 GLU A N 1
ATOM 1856 C CA . GLU A 1 230 ? -16.248 1.814 2.789 1.00 94.75 230 GLU A CA 1
ATOM 1857 C C . GLU A 1 230 ? -17.334 1.707 3.863 1.00 94.75 230 GLU A C 1
ATOM 1859 O O . GLU A 1 230 ? -18.369 2.368 3.786 1.00 94.75 230 GLU A O 1
ATOM 1864 N N . ASP A 1 231 ? -17.091 0.855 4.856 1.00 94.81 231 ASP A N 1
ATOM 1865 C CA . ASP A 1 231 ? -17.954 0.689 6.024 1.00 94.81 231 ASP A CA 1
ATOM 1866 C C . ASP A 1 231 ? -17.432 1.493 7.232 1.00 94.81 231 ASP A C 1
ATOM 1868 O O . ASP A 1 231 ? -18.216 1.886 8.100 1.00 94.81 231 ASP A O 1
ATOM 1872 N N . PHE A 1 232 ? -16.115 1.721 7.310 1.00 95.62 232 PHE A N 1
ATOM 1873 C CA . PHE A 1 232 ? -15.442 2.421 8.409 1.00 95.62 232 PHE A CA 1
ATOM 1874 C C . PHE A 1 232 ? -14.146 3.063 7.930 1.00 95.62 232 PHE A C 1
ATOM 1876 O O . PHE A 1 232 ? -13.395 2.416 7.196 1.00 95.62 232 PHE A O 1
ATOM 1883 N N . ILE A 1 233 ? -13.827 4.251 8.440 1.00 95.19 233 ILE A N 1
ATOM 1884 C CA . ILE A 1 233 ? -12.504 4.849 8.286 1.00 95.19 233 ILE A CA 1
ATOM 1885 C C . ILE A 1 233 ? -12.138 5.659 9.523 1.00 95.19 233 ILE A C 1
ATOM 1887 O O . ILE A 1 233 ? -12.901 6.481 10.022 1.00 95.19 233 ILE A O 1
ATOM 1891 N N . TYR A 1 234 ? -10.929 5.445 10.020 1.00 94.50 234 TYR A N 1
ATOM 1892 C CA . TYR A 1 234 ? -10.392 6.259 11.095 1.00 94.50 234 TYR A CA 1
ATOM 1893 C C . TYR A 1 234 ? -8.930 6.570 10.814 1.00 94.50 234 TYR A C 1
ATOM 1895 O O . TYR A 1 234 ? -8.116 5.654 10.680 1.00 94.50 234 TYR A O 1
ATOM 1903 N N . SER A 1 235 ? -8.602 7.858 10.747 1.00 93.12 235 SER A N 1
ATOM 1904 C CA . SER A 1 235 ? -7.257 8.358 10.473 1.00 93.12 235 SER A CA 1
ATOM 1905 C C . SER A 1 235 ? -6.843 9.431 11.478 1.00 93.12 235 SER A C 1
ATOM 1907 O O . SER A 1 235 ? -7.674 10.098 12.096 1.00 93.12 235 SER A O 1
ATOM 1909 N N . LEU A 1 236 ? -5.533 9.574 11.671 1.00 92.25 236 LEU A N 1
ATOM 1910 C CA . LEU A 1 236 ? -4.930 10.600 12.517 1.00 92.25 236 LEU A CA 1
ATOM 1911 C C . LEU A 1 236 ? -3.671 11.151 11.873 1.00 92.25 236 LEU A C 1
ATOM 1913 O O . LEU A 1 236 ? -2.864 10.381 11.363 1.00 92.25 236 LEU A O 1
ATOM 1917 N N . ASN A 1 237 ? -3.472 12.463 12.010 1.00 91.19 237 ASN A N 1
ATOM 1918 C CA . ASN A 1 237 ? -2.251 13.156 11.616 1.00 91.19 237 ASN A CA 1
ATOM 1919 C C . ASN A 1 237 ? -1.449 13.560 12.856 1.00 91.19 237 ASN A C 1
ATOM 1921 O O . ASN A 1 237 ? -1.916 14.351 13.672 1.00 91.19 237 ASN A O 1
ATOM 1925 N N . LEU A 1 238 ? -0.237 13.032 12.998 1.00 90.81 238 LEU A N 1
ATOM 1926 C CA . LEU A 1 238 ? 0.557 13.118 14.220 1.00 90.81 238 LEU A CA 1
ATOM 1927 C C . LEU A 1 238 ? 1.967 13.652 13.965 1.00 90.81 238 LEU A C 1
ATOM 1929 O O . LEU A 1 238 ? 2.582 13.417 12.921 1.00 90.81 238 LEU A O 1
ATOM 1933 N N . ARG A 1 239 ? 2.522 14.336 14.970 1.00 89.12 239 ARG A N 1
ATOM 1934 C CA . ARG A 1 239 ? 3.953 14.681 15.039 1.00 89.12 239 ARG A CA 1
ATOM 1935 C C . ARG A 1 239 ? 4.827 13.532 15.556 1.00 89.12 239 ARG A C 1
ATOM 1937 O O . ARG A 1 239 ? 6.040 13.547 15.336 1.00 89.12 239 ARG A O 1
ATOM 1944 N N . SER A 1 240 ? 4.228 12.576 16.267 1.00 85.06 240 SER A N 1
ATOM 1945 C CA . SER A 1 240 ? 4.895 11.434 16.908 1.00 85.06 240 SER A CA 1
ATOM 1946 C C . SER A 1 240 ? 4.898 10.200 16.004 1.00 85.06 240 SER A C 1
ATOM 1948 O O . SER A 1 240 ? 3.952 9.974 15.258 1.00 85.06 240 SER A O 1
ATOM 1950 N N . TRP A 1 241 ? 5.968 9.404 16.084 1.00 76.12 241 TRP A N 1
ATOM 1951 C CA . TRP A 1 241 ? 6.091 8.118 15.381 1.00 76.12 241 TRP A CA 1
ATOM 1952 C C . TRP A 1 241 ? 5.550 6.940 16.206 1.00 76.12 241 TRP A C 1
ATOM 1954 O O . TRP A 1 241 ? 5.199 5.907 15.651 1.00 76.12 241 TRP A O 1
ATOM 1964 N N . GLU A 1 242 ? 5.534 7.059 17.535 1.00 81.56 242 GLU A N 1
ATOM 1965 C CA . GLU A 1 242 ? 5.219 5.943 18.445 1.00 81.56 242 GLU A CA 1
ATOM 1966 C C . GLU A 1 242 ? 3.715 5.787 18.717 1.00 81.56 242 GLU A C 1
ATOM 1968 O O . GLU A 1 242 ? 3.288 4.823 19.349 1.00 81.56 242 GLU A O 1
ATOM 1973 N N . ASP A 1 243 ? 2.927 6.735 18.224 1.00 86.50 243 ASP A N 1
ATOM 1974 C CA . ASP A 1 243 ? 1.499 6.882 18.454 1.00 86.50 243 ASP A CA 1
ATOM 1975 C C . ASP A 1 243 ? 0.727 6.708 17.141 1.00 86.50 243 ASP A C 1
ATOM 1977 O O . ASP A 1 243 ? 1.295 6.830 16.055 1.00 86.50 243 ASP A O 1
ATOM 1981 N N . GLY A 1 244 ? -0.576 6.446 17.230 1.00 93.00 244 GLY A N 1
ATOM 1982 C CA . GLY A 1 244 ? -1.437 6.330 16.057 1.00 93.00 244 GLY A CA 1
ATOM 1983 C C . GLY A 1 244 ? -2.556 5.317 16.206 1.00 93.00 244 GLY A C 1
ATOM 1984 O O . GLY A 1 244 ? -3.015 5.001 17.307 1.00 93.00 244 GLY A O 1
ATOM 1985 N N . VAL A 1 245 ? -2.995 4.831 15.051 1.00 94.94 245 VAL A N 1
ATOM 1986 C CA . VAL A 1 245 ? -4.084 3.874 14.872 1.00 94.94 245 VAL A CA 1
ATOM 1987 C C . VAL A 1 245 ? -3.490 2.490 14.632 1.00 94.94 245 VAL A C 1
ATOM 1989 O O . VAL A 1 245 ? -2.734 2.289 13.686 1.00 94.94 245 VAL A O 1
ATOM 1992 N N . ASN A 1 246 ? -3.833 1.525 15.484 1.00 96.00 246 ASN A N 1
ATOM 1993 C CA . ASN A 1 246 ? -3.334 0.155 15.400 1.00 96.00 246 ASN A CA 1
ATOM 1994 C C . ASN A 1 246 ? -4.497 -0.833 15.377 1.00 96.00 246 ASN A C 1
ATOM 1996 O O . ASN A 1 246 ? -5.412 -0.720 16.187 1.00 96.00 246 ASN A O 1
ATOM 2000 N N . TYR A 1 247 ? -4.438 -1.829 14.498 1.00 97.75 247 TYR A N 1
ATOM 2001 C CA . TYR A 1 247 ? -5.430 -2.899 14.421 1.00 97.75 247 TYR A CA 1
ATOM 2002 C C . TYR A 1 247 ? -4.830 -4.231 14.876 1.00 97.75 247 TYR A C 1
ATOM 2004 O O . TYR A 1 247 ? -3.773 -4.637 14.396 1.00 97.75 247 TYR A O 1
ATOM 2012 N N . ASP A 1 248 ? -5.520 -4.924 15.780 1.00 97.81 248 ASP A N 1
ATOM 2013 C CA . ASP A 1 248 ? -5.202 -6.295 16.172 1.00 97.81 248 ASP A CA 1
ATOM 2014 C C . ASP A 1 248 ? -6.150 -7.278 15.456 1.00 97.81 248 ASP A C 1
ATOM 2016 O O . ASP A 1 248 ? -7.345 -7.317 15.769 1.00 97.81 248 ASP A O 1
ATOM 2020 N N . PRO A 1 249 ? -5.652 -8.117 14.527 1.00 96.88 249 PRO A N 1
ATOM 2021 C CA . PRO A 1 249 ? -6.479 -9.069 13.788 1.00 96.88 249 PRO A CA 1
ATOM 2022 C C . PRO A 1 249 ? -6.996 -10.242 14.635 1.00 96.88 249 PRO A C 1
ATOM 2024 O O . PRO A 1 249 ? -7.941 -10.918 14.224 1.00 96.88 249 PRO A O 1
ATOM 2027 N N . ILE A 1 250 ? -6.395 -10.517 15.800 1.00 96.50 250 ILE A N 1
ATOM 2028 C CA . ILE A 1 250 ? -6.803 -11.616 16.687 1.00 96.50 250 ILE A CA 1
ATOM 2029 C C . ILE A 1 250 ? -8.047 -11.211 17.473 1.00 96.50 250 ILE A C 1
ATOM 2031 O O . ILE A 1 250 ? -9.032 -11.952 17.505 1.00 96.50 250 ILE A O 1
ATOM 2035 N N . THR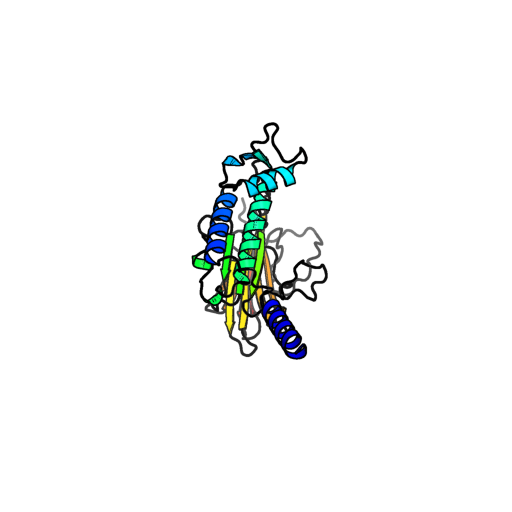 A 1 251 ? -7.995 -10.044 18.112 1.00 97.31 251 THR A N 1
ATOM 2036 C CA . THR A 1 251 ? -9.111 -9.493 18.893 1.00 97.31 251 THR A CA 1
ATOM 2037 C C . THR A 1 251 ? -10.117 -8.743 18.024 1.00 97.31 251 THR A C 1
ATOM 2039 O O . THR A 1 251 ? -11.261 -8.570 18.431 1.00 97.31 251 THR A O 1
ATOM 2042 N N . LYS A 1 252 ? -9.726 -8.378 16.794 1.00 98.06 252 LYS A N 1
ATOM 2043 C CA . LYS A 1 252 ? -10.477 -7.504 15.883 1.00 98.06 252 LYS A CA 1
ATOM 2044 C C . LYS A 1 252 ? -10.785 -6.162 16.543 1.00 98.06 252 LYS A C 1
ATOM 2046 O O . LYS A 1 252 ? -11.906 -5.657 16.463 1.00 98.06 252 LYS A O 1
ATOM 2051 N N . THR A 1 253 ? -9.770 -5.599 17.185 1.00 98.12 253 THR A N 1
ATOM 2052 C CA . THR A 1 253 ? -9.859 -4.341 17.921 1.00 98.12 253 THR A CA 1
ATOM 2053 C C . THR A 1 253 ? -8.942 -3.310 17.284 1.00 98.12 253 THR A C 1
ATOM 2055 O O . THR A 1 253 ? -7.797 -3.607 16.946 1.00 98.12 253 THR A O 1
ATOM 2058 N N . ILE A 1 254 ? -9.439 -2.087 17.134 1.00 98.12 254 ILE A N 1
ATOM 2059 C CA . ILE A 1 254 ? -8.635 -0.922 16.777 1.00 98.12 254 ILE A CA 1
ATOM 2060 C C . ILE A 1 254 ? -8.303 -0.194 18.071 1.00 98.12 254 ILE A C 1
ATOM 2062 O O . ILE A 1 254 ? -9.206 0.202 18.800 1.00 98.12 254 ILE A O 1
ATOM 2066 N N . THR A 1 255 ? -7.019 0.001 18.349 1.00 97.31 255 THR A N 1
ATOM 2067 C CA . THR A 1 255 ? -6.547 0.836 19.454 1.00 97.31 255 THR A CA 1
ATOM 2068 C C . THR A 1 255 ? -5.933 2.106 18.898 1.00 97.31 255 THR A C 1
ATOM 2070 O O . THR A 1 255 ? -5.071 2.065 18.020 1.00 97.31 255 THR A O 1
ATOM 2073 N N . VAL A 1 256 ? -6.357 3.232 19.450 1.00 96.31 256 VAL A N 1
ATOM 2074 C CA . VAL A 1 256 ? -5.868 4.556 19.098 1.00 96.31 256 VAL A CA 1
ATOM 2075 C C . VAL A 1 256 ? -5.246 5.176 20.337 1.00 96.31 256 VAL A C 1
ATOM 2077 O O . VAL A 1 256 ? -5.895 5.263 21.375 1.00 96.31 256 VAL A O 1
ATOM 2080 N N . SER A 1 257 ? -3.997 5.614 20.228 1.00 94.94 257 SER A N 1
ATOM 2081 C CA . SER A 1 257 ? -3.281 6.329 21.288 1.00 94.94 257 SER A CA 1
ATOM 2082 C C . SER A 1 257 ? -2.486 7.448 20.656 1.00 94.94 257 SER A C 1
ATOM 2084 O O . SER A 1 257 ? -1.711 7.175 19.745 1.00 94.94 257 SER A O 1
ATOM 2086 N N . TYR A 1 258 ? -2.656 8.679 21.134 1.00 93.50 258 TYR A N 1
ATOM 2087 C CA . TYR A 1 258 ? -1.857 9.810 20.666 1.00 93.50 258 TYR A CA 1
ATOM 2088 C C . TYR A 1 258 ? -1.797 10.957 21.668 1.00 93.50 258 TYR A C 1
ATOM 2090 O O . TYR A 1 258 ? -2.645 11.081 22.551 1.00 93.50 258 TYR A O 1
ATOM 2098 N N . GLU A 1 259 ? -0.792 11.817 21.525 1.00 92.56 259 GLU A N 1
ATOM 2099 C CA . GLU A 1 259 ? -0.763 13.123 22.179 1.00 92.56 259 GLU A CA 1
ATOM 2100 C C . GLU A 1 259 ? -1.253 14.208 21.220 1.00 92.56 259 GLU A C 1
ATOM 2102 O O . GLU A 1 259 ? -0.823 14.260 20.071 1.00 92.56 259 GLU A O 1
ATOM 2107 N N . THR A 1 260 ? -2.126 15.098 21.692 1.00 91.06 260 THR A N 1
ATOM 2108 C CA . THR A 1 260 ? -2.600 16.233 20.890 1.00 91.06 260 THR A CA 1
ATOM 2109 C C . THR A 1 260 ? -1.452 17.174 20.537 1.00 91.06 260 THR A C 1
ATOM 2111 O O . THR A 1 260 ? -0.634 17.528 21.400 1.00 91.06 260 THR A O 1
ATOM 2114 N N . ASP A 1 261 ? -1.455 17.669 19.309 1.00 88.00 261 ASP A N 1
ATOM 2115 C CA . ASP A 1 261 ? -0.472 18.598 18.767 1.00 88.00 261 ASP A CA 1
ATOM 2116 C C . ASP A 1 261 ? -1.140 19.630 17.837 1.00 88.00 261 ASP A C 1
ATOM 2118 O O . ASP A 1 261 ? -2.331 19.905 17.957 1.00 88.00 261 ASP A O 1
ATOM 2122 N N . ASP A 1 262 ? -0.362 20.289 16.980 1.00 86.19 262 ASP A N 1
ATOM 2123 C CA . ASP A 1 262 ? -0.864 21.286 16.033 1.00 86.19 262 ASP A CA 1
ATOM 2124 C C . ASP A 1 262 ? -1.584 20.688 14.809 1.00 86.19 262 ASP A C 1
ATOM 2126 O O . ASP A 1 262 ? -2.287 21.423 14.114 1.00 86.19 262 ASP A O 1
ATOM 2130 N N . LEU A 1 263 ? -1.413 19.385 14.550 1.00 86.44 263 LEU A N 1
ATOM 2131 C CA . LEU A 1 263 ? -2.083 18.634 13.484 1.00 86.44 263 LEU A CA 1
ATOM 2132 C C . LEU A 1 263 ? -3.370 17.970 13.988 1.00 86.44 263 LEU A C 1
ATOM 2134 O O . LEU A 1 263 ? -4.376 17.989 13.288 1.00 86.44 263 LEU A O 1
ATOM 2138 N N . THR A 1 264 ? 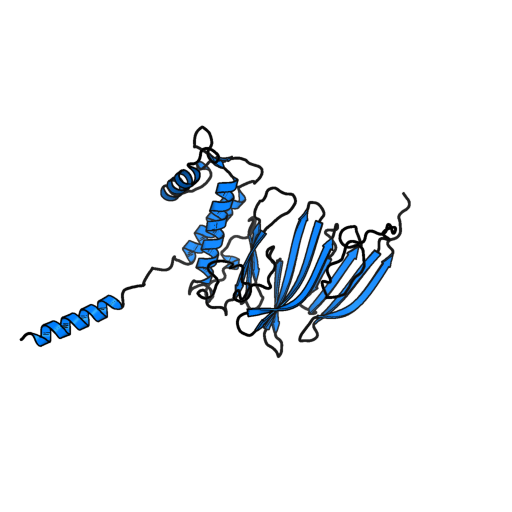-3.348 17.433 15.211 1.00 88.44 264 THR A N 1
ATOM 2139 C CA . THR A 1 264 ? -4.527 16.882 15.892 1.00 88.44 264 THR A CA 1
ATOM 2140 C C . THR A 1 264 ? -4.690 17.546 17.258 1.00 88.44 264 THR A C 1
ATOM 2142 O O . THR A 1 264 ? -4.098 17.131 18.255 1.00 88.44 264 THR A O 1
ATOM 2145 N N . THR A 1 265 ? -5.498 18.602 17.314 1.00 86.94 265 THR A N 1
ATOM 2146 C CA . THR A 1 265 ? -5.603 19.500 18.478 1.00 86.94 265 THR A CA 1
ATOM 2147 C C . THR A 1 265 ? -6.477 18.963 19.612 1.00 86.94 265 THR A C 1
ATOM 2149 O O . THR A 1 265 ? -6.402 19.449 20.744 1.00 86.94 265 THR A O 1
ATOM 2152 N N . GLU A 1 266 ? -7.297 17.951 19.340 1.00 86.75 266 GLU A N 1
ATOM 2153 C CA . GLU A 1 266 ? -8.325 17.458 20.252 1.00 86.75 266 GLU A CA 1
ATOM 2154 C C . GLU A 1 266 ? -8.360 15.926 20.322 1.00 86.75 266 GLU A C 1
ATOM 2156 O O . GLU A 1 266 ? -7.867 15.226 19.437 1.00 86.75 266 GLU A O 1
ATOM 2161 N N . CYS A 1 267 ? -8.926 15.404 21.417 1.00 88.81 267 CYS A N 1
ATOM 2162 C CA . CYS A 1 267 ? -9.219 13.980 21.553 1.00 88.81 267 CYS A CA 1
ATOM 2163 C C . CYS A 1 267 ? -10.567 13.708 20.892 1.00 88.81 267 CYS A C 1
ATOM 2165 O O . CYS A 1 267 ? -11.589 14.159 21.410 1.00 88.81 267 CYS A O 1
ATOM 2167 N N . HIS A 1 268 ? -10.563 12.986 19.778 1.00 85.12 268 HIS A N 1
ATOM 2168 C CA . HIS A 1 268 ? -11.779 12.604 19.074 1.00 85.12 268 HIS A CA 1
ATOM 2169 C C . HIS A 1 268 ? -11.747 11.114 18.805 1.00 85.12 268 HIS A C 1
ATOM 2171 O O . HIS A 1 268 ? -10.775 10.627 18.254 1.00 85.12 268 HIS A O 1
ATOM 2177 N N . CYS A 1 269 ? -12.816 10.410 19.165 1.00 85.19 269 CYS A N 1
ATOM 2178 C CA . CYS A 1 269 ? -12.998 8.995 18.843 1.00 85.19 269 CYS A CA 1
ATOM 2179 C C . CYS A 1 269 ? -14.139 8.780 17.831 1.00 85.19 269 CYS A C 1
ATOM 2181 O O . CYS A 1 269 ? -14.695 7.687 17.730 1.00 85.19 269 CYS A O 1
ATOM 2183 N N . SER A 1 270 ? -14.546 9.828 17.107 1.00 75.69 270 SER A N 1
ATOM 2184 C CA . SER A 1 270 ? -15.642 9.760 16.139 1.00 75.69 270 SER A CA 1
ATOM 2185 C C . SER A 1 270 ? -15.152 9.351 14.750 1.00 75.69 270 SER A C 1
ATOM 2187 O O . SER A 1 270 ? -14.285 10.002 14.181 1.00 75.69 270 SER A O 1
ATOM 2189 N N . ASN A 1 271 ? -15.802 8.333 14.184 1.00 61.34 271 ASN A N 1
ATOM 2190 C CA . ASN A 1 271 ? -15.642 7.800 12.819 1.00 61.34 271 ASN A CA 1
ATOM 2191 C C . ASN A 1 271 ? -16.137 8.757 11.705 1.00 61.34 271 ASN A C 1
ATOM 2193 O O . ASN A 1 271 ? -16.163 8.399 10.536 1.00 61.34 271 ASN A O 1
ATOM 2197 N N . ASN A 1 272 ? -16.591 9.966 12.047 1.00 50.16 272 ASN A N 1
ATOM 2198 C CA . ASN A 1 272 ? -17.104 10.910 11.060 1.00 50.16 272 ASN A CA 1
ATOM 2199 C C . ASN A 1 272 ? -16.030 11.956 10.780 1.00 50.16 272 ASN A C 1
ATOM 2201 O O . ASN A 1 272 ? -15.769 12.808 11.630 1.00 50.16 272 ASN A O 1
ATOM 2205 N N . GLY A 1 273 ? -15.439 11.882 9.588 1.00 44.88 273 GLY A N 1
ATOM 2206 C CA . GLY A 1 273 ? -14.585 12.916 9.009 1.00 44.88 273 GLY A CA 1
ATOM 2207 C C . GLY A 1 273 ? -15.362 14.200 8.722 1.00 44.88 273 GLY A C 1
ATOM 2208 O O . GLY A 1 273 ? -15.543 14.583 7.570 1.00 44.88 273 GLY A O 1
ATOM 2209 N N . GLU A 1 274 ? -15.874 14.863 9.758 1.00 40.19 274 GLU A N 1
ATOM 2210 C CA . GLU A 1 274 ? -16.281 16.254 9.619 1.00 40.19 274 GLU A CA 1
ATOM 2211 C C . GLU A 1 274 ? -15.008 17.090 9.460 1.00 40.19 274 GLU A C 1
ATOM 2213 O O . GLU A 1 274 ? -14.202 17.194 10.383 1.00 40.19 274 GLU A O 1
ATOM 2218 N N . ASP A 1 275 ? -14.826 17.641 8.255 1.00 41.06 275 ASP A N 1
ATOM 2219 C CA . ASP A 1 275 ? -13.803 18.627 7.909 1.00 41.06 275 ASP A CA 1
ATOM 2220 C C . ASP A 1 275 ? -13.674 19.672 9.024 1.00 41.06 275 ASP A C 1
ATOM 2222 O O . ASP A 1 275 ? -14.550 20.526 9.222 1.00 41.06 275 ASP A O 1
ATOM 2226 N N . TYR A 1 276 ? -12.563 19.623 9.759 1.00 44.69 276 TYR A N 1
ATOM 2227 C CA . TYR A 1 276 ? -12.303 20.598 10.805 1.00 44.69 276 TYR A CA 1
ATOM 2228 C C . TYR A 1 276 ? -11.973 21.945 10.171 1.00 44.69 276 TYR A C 1
ATOM 2230 O O . TYR A 1 276 ? -10.895 22.201 9.633 1.00 44.69 276 TYR A O 1
ATOM 2238 N N . ASN A 1 277 ? -12.944 22.843 10.274 1.00 38.84 277 ASN A N 1
ATOM 2239 C CA . ASN A 1 277 ? -12.784 24.253 9.992 1.00 38.84 277 ASN A CA 1
ATOM 2240 C C . ASN A 1 277 ? -11.824 24.835 11.048 1.00 38.84 277 ASN A C 1
ATOM 2242 O O . ASN A 1 277 ? -12.208 24.990 12.208 1.00 38.84 277 ASN A O 1
ATOM 2246 N N . TYR A 1 278 ? -10.576 25.122 10.653 1.00 40.81 278 TYR A N 1
ATOM 2247 C CA . TYR A 1 278 ? -9.534 25.782 11.456 1.00 40.81 278 TYR A CA 1
ATOM 2248 C C . TYR A 1 278 ? -9.976 27.202 11.878 1.00 40.81 278 TYR A C 1
ATOM 2250 O O . TYR A 1 278 ? -9.464 28.215 11.400 1.00 40.81 278 TYR A O 1
ATOM 2258 N N . ASN A 1 279 ? -10.934 27.315 12.795 1.00 39.84 279 ASN A N 1
ATOM 2259 C CA . ASN A 1 279 ? -11.185 28.558 13.509 1.00 39.84 279 ASN A CA 1
ATOM 2260 C C . ASN A 1 279 ? -10.212 28.625 14.687 1.00 39.84 279 ASN A C 1
ATOM 2262 O O . ASN A 1 279 ? -10.504 28.192 15.798 1.00 39.84 279 ASN A O 1
ATOM 2266 N N . ASN A 1 280 ? -9.029 29.169 14.392 1.00 44.44 280 ASN A N 1
ATOM 2267 C CA . ASN A 1 280 ? -8.049 29.634 15.367 1.00 44.44 280 ASN A CA 1
ATOM 2268 C C . ASN A 1 280 ? -8.668 30.736 16.244 1.00 44.44 280 ASN A C 1
ATOM 2270 O O . ASN A 1 280 ? -8.516 31.925 15.962 1.00 44.44 280 ASN A O 1
ATOM 2274 N N . GLU A 1 281 ? -9.337 30.354 17.325 1.00 48.41 281 GLU A N 1
ATOM 2275 C CA . GLU A 1 281 ? -9.366 31.186 18.524 1.00 48.41 281 GLU A CA 1
ATOM 2276 C C . GLU A 1 281 ? -8.206 30.737 19.422 1.00 48.41 281 GLU A C 1
ATOM 2278 O O . GLU A 1 281 ? -8.055 29.551 19.710 1.00 48.41 281 GLU A O 1
ATOM 2283 N N . GLU A 1 282 ? -7.335 31.684 19.790 1.00 46.22 282 GLU A N 1
ATOM 2284 C CA . GLU A 1 282 ? -6.117 31.502 20.594 1.00 46.22 282 GLU A CA 1
ATOM 2285 C C . GLU A 1 282 ? -6.427 30.937 21.994 1.00 46.22 282 GLU A C 1
ATOM 2287 O O . GLU A 1 282 ? -6.412 31.640 23.008 1.00 46.22 282 GLU A O 1
ATOM 2292 N N . HIS A 1 283 ? -6.716 29.647 22.077 1.00 50.25 283 HIS A N 1
ATOM 2293 C CA . HIS A 1 283 ? -6.725 28.913 23.329 1.00 50.25 283 HIS A CA 1
ATOM 2294 C C . HIS A 1 283 ? -5.398 28.178 23.474 1.00 50.25 283 HIS A C 1
ATOM 2296 O O . HIS A 1 283 ? -4.921 27.535 22.541 1.00 50.25 283 HIS A O 1
ATOM 2302 N N . GLU A 1 284 ? -4.768 28.307 24.647 1.00 56.94 284 GLU A N 1
ATOM 2303 C CA . GLU A 1 284 ? -3.585 27.518 24.988 1.00 56.94 284 GLU A CA 1
ATOM 2304 C C . GLU A 1 284 ? -3.905 26.038 24.749 1.00 56.94 284 GLU A C 1
ATOM 2306 O O . GLU A 1 284 ? -4.775 25.471 25.416 1.00 56.94 284 GLU A O 1
ATOM 2311 N N . LEU A 1 285 ? -3.216 25.424 23.780 1.00 64.44 285 LEU A N 1
ATOM 2312 C CA . LEU A 1 285 ? -3.330 24.000 23.480 1.00 64.44 285 LEU A CA 1
ATOM 2313 C C . LEU A 1 285 ? -2.888 23.212 24.715 1.00 64.44 285 LEU A C 1
ATOM 2315 O O . LEU A 1 285 ? -1.699 22.989 24.959 1.00 64.44 285 LEU A O 1
ATOM 2319 N N . ILE A 1 286 ? -3.858 22.808 25.533 1.00 76.12 286 ILE A N 1
ATOM 2320 C CA . ILE A 1 286 ? -3.621 21.869 26.621 1.00 76.12 286 ILE A CA 1
ATOM 2321 C C . ILE A 1 286 ? -3.263 20.543 25.966 1.00 76.12 286 ILE A C 1
ATOM 2323 O O . ILE A 1 286 ? -4.138 19.883 25.411 1.00 76.12 286 ILE A O 1
ATOM 2327 N N . LYS A 1 287 ? -1.997 20.135 26.082 1.00 88.38 287 LYS A N 1
ATOM 2328 C CA . LYS A 1 287 ? -1.573 18.808 25.640 1.00 88.38 287 LYS A CA 1
ATOM 2329 C C . LYS A 1 287 ? -2.325 17.727 26.409 1.00 88.38 287 LYS A C 1
ATOM 2331 O O . LYS A 1 287 ? -2.260 17.669 27.643 1.00 88.38 287 LYS A O 1
ATOM 2336 N N . LYS A 1 288 ? -3.024 16.870 25.678 1.00 91.75 288 LYS A N 1
ATOM 2337 C CA . LYS A 1 288 ? -3.728 15.699 26.196 1.00 91.75 288 LYS A CA 1
ATOM 2338 C C . LYS A 1 288 ? -3.125 14.451 25.576 1.00 91.75 288 LYS A C 1
ATOM 2340 O O . LYS A 1 288 ? -2.727 14.480 24.419 1.00 91.75 288 LYS A O 1
ATOM 2345 N N . LYS A 1 289 ? -3.090 13.369 26.342 1.00 93.81 289 LYS A N 1
ATOM 2346 C CA . LYS A 1 289 ? -2.916 12.021 25.820 1.00 93.81 289 LYS A CA 1
ATOM 2347 C C . LYS A 1 289 ? -4.301 11.408 25.667 1.00 93.81 289 LYS A C 1
ATOM 2349 O O . LYS A 1 289 ? -5.041 11.349 26.647 1.00 93.81 289 LYS A O 1
ATOM 2354 N N . CYS A 1 290 ? -4.653 11.030 24.451 1.00 94.62 290 CYS A N 1
ATOM 2355 C CA . CYS A 1 290 ? -5.960 10.539 24.044 1.00 94.62 290 CYS A CA 1
ATOM 2356 C C . CYS A 1 290 ? -5.901 9.027 23.823 1.00 94.62 290 CYS A C 1
ATOM 2358 O O . CYS A 1 290 ? -4.894 8.516 23.329 1.00 94.62 290 CYS A O 1
ATOM 2360 N N . PHE A 1 291 ? -6.980 8.333 24.173 1.00 96.19 291 PHE A N 1
ATOM 2361 C CA . PHE A 1 291 ? -7.141 6.901 23.960 1.00 96.19 291 PHE A CA 1
ATOM 2362 C C . PHE A 1 291 ? -8.545 6.592 23.441 1.00 96.19 291 PHE A C 1
ATOM 2364 O O . PHE A 1 291 ? -9.529 6.994 24.064 1.00 96.19 291 PHE A O 1
ATOM 2371 N N . CYS A 1 292 ? -8.622 5.830 22.350 1.00 95.88 292 CYS A N 1
ATOM 2372 C CA . CYS A 1 292 ? -9.864 5.259 21.832 1.00 95.88 292 CYS A CA 1
ATOM 2373 C C . CYS A 1 292 ? -9.679 3.763 21.578 1.00 95.88 292 CYS A C 1
ATOM 2375 O O . CYS A 1 292 ? -8.594 3.321 21.193 1.00 95.88 292 CYS A O 1
ATOM 2377 N N . SER A 1 293 ? -10.746 2.990 21.740 1.00 97.12 293 SER A N 1
ATOM 2378 C CA . SER A 1 293 ? -10.774 1.585 21.345 1.00 97.12 293 SER A CA 1
ATOM 2379 C C . SER A 1 293 ? -12.071 1.264 20.621 1.00 97.12 293 SER A C 1
ATOM 2381 O O . SER A 1 293 ? -13.150 1.614 21.105 1.00 97.12 293 SER A O 1
ATOM 2383 N N . PHE A 1 294 ? -11.969 0.591 19.477 1.00 97.88 294 PHE A N 1
ATOM 2384 C CA . PHE A 1 294 ? -13.113 0.141 18.693 1.00 97.88 294 PHE A CA 1
ATOM 2385 C C . PHE A 1 294 ? -13.091 -1.375 18.544 1.00 97.88 294 PHE A C 1
ATOM 2387 O O . PHE A 1 294 ? -12.053 -1.948 18.220 1.00 97.88 294 PHE A O 1
ATOM 2394 N N . GLU A 1 295 ? -14.233 -2.029 18.726 1.00 97.88 295 GLU A N 1
ATOM 2395 C CA . GLU A 1 295 ? -14.373 -3.479 18.578 1.00 97.88 295 GLU A CA 1
ATOM 2396 C C . GLU A 1 295 ? -15.284 -3.816 17.398 1.00 97.88 295 GLU A C 1
ATOM 2398 O O . GLU A 1 295 ? -16.301 -3.160 17.161 1.00 97.88 295 GLU A O 1
ATOM 2403 N N . PHE A 1 296 ? -14.911 -4.840 16.632 1.00 98.00 296 PHE A N 1
ATOM 2404 C CA . PHE A 1 296 ? -15.715 -5.304 15.511 1.00 98.00 296 PHE A CA 1
ATOM 2405 C C . PHE A 1 296 ? -16.953 -6.080 15.988 1.00 98.00 296 PHE A C 1
ATOM 2407 O O . PHE A 1 296 ? -16.838 -7.183 16.523 1.00 98.00 296 PHE A O 1
ATOM 2414 N N . ASN A 1 297 ? -18.149 -5.558 15.716 1.00 96.31 297 ASN A N 1
ATOM 2415 C CA . ASN A 1 297 ? -19.420 -6.134 16.176 1.00 96.31 297 ASN A CA 1
ATOM 2416 C C . ASN A 1 297 ? -20.002 -7.229 15.250 1.00 96.31 297 ASN A C 1
ATOM 2418 O O . ASN A 1 297 ? -21.104 -7.723 15.486 1.00 96.31 297 ASN A O 1
ATOM 2422 N N . GLY A 1 298 ? -19.293 -7.592 14.175 1.00 95.19 298 GLY A N 1
ATOM 2423 C CA . GLY A 1 298 ? -19.766 -8.520 13.139 1.00 95.19 298 GLY A CA 1
ATOM 2424 C C . GLY A 1 298 ? -20.152 -7.848 11.818 1.00 95.19 298 GLY A C 1
ATOM 2425 O O . GLY A 1 298 ? -20.147 -8.516 10.786 1.00 95.19 298 GLY A O 1
ATOM 2426 N N . SER A 1 299 ? -20.417 -6.540 11.828 1.00 95.44 299 SER A N 1
ATOM 2427 C CA . SER A 1 299 ? -20.683 -5.740 10.626 1.00 95.44 299 SER A CA 1
ATOM 2428 C C . SER A 1 299 ? -19.772 -4.512 10.544 1.00 95.44 299 SER A C 1
ATOM 2430 O O . SER A 1 299 ? -19.209 -4.255 9.483 1.00 95.44 299 SER A O 1
ATOM 2432 N N . ASN A 1 300 ? -19.551 -3.793 11.645 1.00 95.81 300 ASN A N 1
ATOM 2433 C CA . ASN A 1 300 ? -18.732 -2.581 11.683 1.00 95.81 300 ASN A CA 1
ATOM 2434 C C . ASN A 1 300 ? -17.891 -2.509 12.975 1.00 95.81 300 ASN A C 1
ATOM 2436 O O . ASN A 1 300 ? -18.064 -3.327 13.881 1.00 95.81 300 ASN A O 1
ATOM 2440 N N . PHE A 1 301 ? -16.973 -1.550 13.057 1.00 96.81 301 PHE A N 1
ATOM 2441 C CA . PHE A 1 301 ? -16.276 -1.193 14.287 1.00 96.81 301 PHE A CA 1
ATOM 2442 C C . PHE A 1 301 ? -17.104 -0.200 15.101 1.00 96.81 301 PHE A C 1
ATOM 2444 O O . PHE A 1 301 ? -17.546 0.830 14.593 1.00 96.81 301 PHE A O 1
ATOM 2451 N N . GLU A 1 302 ? -17.299 -0.503 16.381 1.00 95.94 302 GLU A N 1
ATOM 2452 C CA . GLU A 1 302 ? -18.008 0.358 17.326 1.00 95.94 302 GLU A CA 1
ATOM 2453 C C . GLU A 1 302 ? -17.076 0.807 18.446 1.00 95.94 302 GLU A C 1
ATOM 2455 O O . GLU A 1 302 ? -16.268 0.027 18.945 1.00 95.94 302 GLU A O 1
ATOM 2460 N N . LEU A 1 303 ? -17.200 2.073 18.849 1.00 96.12 303 LEU A N 1
ATOM 2461 C CA . LEU A 1 303 ? -16.445 2.637 19.963 1.00 96.12 303 LEU A CA 1
ATOM 2462 C C . LEU A 1 303 ? -16.845 1.940 21.270 1.00 96.12 303 LEU A C 1
ATOM 2464 O O . LEU A 1 303 ? -18.009 1.988 21.670 1.00 96.12 303 LEU A O 1
ATOM 2468 N N . ILE A 1 304 ? -15.870 1.341 21.952 1.00 96.81 304 ILE A N 1
ATOM 2469 C CA . ILE A 1 304 ? -16.068 0.670 23.245 1.00 96.81 304 ILE A CA 1
ATOM 2470 C C . ILE A 1 304 ? -15.431 1.428 24.411 1.00 96.81 304 ILE A C 1
ATOM 2472 O O . ILE A 1 304 ? -15.895 1.313 25.546 1.00 96.81 304 ILE A O 1
ATOM 2476 N N . GLU A 1 305 ? -14.392 2.221 24.148 1.00 95.44 305 GLU A N 1
ATOM 2477 C CA . GLU A 1 305 ? -13.689 2.990 25.170 1.00 95.44 305 GLU A CA 1
ATOM 2478 C C . GLU A 1 305 ? -13.168 4.308 24.598 1.00 95.44 305 GLU A C 1
ATOM 2480 O O . GLU A 1 305 ? -12.595 4.341 23.511 1.00 95.44 305 GLU A O 1
ATOM 2485 N N . GLU A 1 306 ? -13.342 5.383 25.364 1.00 95.19 306 GLU A N 1
ATOM 2486 C CA . GLU A 1 306 ? -12.776 6.705 25.105 1.00 95.19 306 GLU A CA 1
ATOM 2487 C C . GLU A 1 306 ? -12.274 7.288 26.426 1.00 95.19 306 GLU A C 1
ATOM 2489 O O . GLU A 1 306 ? -12.986 7.308 27.436 1.00 95.19 306 GLU A O 1
ATOM 2494 N N . SER A 1 307 ? -11.039 7.778 26.429 1.00 94.88 307 SER A N 1
ATOM 2495 C CA . SER A 1 307 ? -10.474 8.473 27.578 1.00 94.88 307 SER A CA 1
ATOM 2496 C C . SER A 1 307 ? -9.386 9.457 27.169 1.00 94.88 307 SER A C 1
ATOM 2498 O O . SER A 1 307 ? -8.828 9.401 26.073 1.00 94.88 307 SER A O 1
ATOM 2500 N N . TRP A 1 308 ? -9.073 10.383 28.072 1.00 94.19 308 TRP A N 1
ATOM 2501 C CA . TRP A 1 308 ? -7.925 11.261 27.915 1.00 94.19 308 TRP A CA 1
ATOM 2502 C C . TRP A 1 308 ? -7.357 11.686 29.264 1.00 94.19 308 TRP A C 1
ATOM 2504 O O . TRP A 1 308 ? -8.065 11.769 30.271 1.00 94.19 308 TRP A O 1
ATOM 2514 N N . GLU A 1 309 ? -6.071 12.018 29.271 1.00 93.38 309 GLU A N 1
ATOM 2515 C CA . GLU A 1 309 ? -5.391 12.609 30.419 1.00 93.38 309 GLU A CA 1
ATOM 2516 C C . GLU A 1 309 ? -4.596 13.853 30.018 1.00 93.38 309 GLU A C 1
ATOM 2518 O O . GLU A 1 309 ? -4.041 13.942 28.925 1.00 93.38 309 GLU A O 1
ATOM 2523 N N . LYS A 1 310 ? -4.536 14.856 30.902 1.00 90.94 310 LYS A N 1
ATOM 2524 C CA . LYS A 1 310 ? -3.706 16.045 30.668 1.00 90.94 310 LYS A CA 1
ATOM 2525 C C . LYS A 1 310 ? -2.229 15.677 30.839 1.00 90.94 310 LYS A C 1
ATOM 2527 O O . LYS A 1 310 ? -1.830 15.218 31.911 1.00 90.94 310 LYS A O 1
ATOM 2532 N N . VAL A 1 311 ? -1.407 15.975 29.834 1.00 87.06 311 VAL A N 1
ATOM 2533 C CA . VAL A 1 311 ? 0.048 15.806 29.917 1.00 87.06 311 VAL A CA 1
ATOM 2534 C C . VAL A 1 311 ? 0.598 16.836 30.906 1.00 87.06 311 VAL A C 1
ATOM 2536 O O . VAL A 1 311 ? 0.334 18.037 30.800 1.00 87.06 311 VAL A O 1
ATOM 2539 N N . LYS A 1 312 ? 1.334 16.377 31.925 1.00 78.44 312 LYS A N 1
ATOM 2540 C CA . LYS A 1 312 ? 1.920 17.272 32.932 1.00 78.44 312 LYS A CA 1
ATOM 2541 C C . LYS A 1 312 ? 2.966 18.163 32.272 1.00 78.44 312 LYS A C 1
ATOM 2543 O O . LYS A 1 312 ? 3.952 17.668 31.738 1.00 78.44 312 LYS A O 1
ATOM 2548 N N . GLU A 1 313 ? 2.790 19.476 32.382 1.00 68.81 313 GLU A N 1
ATOM 2549 C CA . GLU A 1 313 ? 3.811 20.438 31.975 1.00 68.81 313 GLU A CA 1
ATOM 2550 C C . GLU A 1 313 ? 5.058 20.259 32.847 1.00 68.81 313 GLU A C 1
ATOM 2552 O O . GLU A 1 313 ? 5.079 20.604 34.035 1.00 68.81 313 GLU A O 1
ATOM 2557 N N . THR A 1 314 ? 6.119 19.707 32.266 1.00 52.81 314 THR A N 1
ATOM 2558 C CA . THR A 1 314 ? 7.438 19.723 32.888 1.00 52.81 314 THR A CA 1
ATOM 2559 C C . THR A 1 314 ? 7.917 21.169 32.870 1.00 52.81 314 THR A C 1
ATOM 2561 O O . THR A 1 314 ? 8.343 21.673 31.832 1.00 52.81 314 THR A O 1
ATOM 2564 N N . LYS A 1 315 ? 7.814 21.863 34.010 1.00 47.47 315 LYS A N 1
ATOM 2565 C CA . LYS A 1 315 ? 8.430 23.184 34.175 1.00 47.47 315 LYS A CA 1
ATOM 2566 C C . LYS A 1 315 ? 9.927 23.045 33.883 1.00 47.47 315 LYS A C 1
ATOM 2568 O O . LYS A 1 315 ? 10.629 22.382 34.647 1.00 47.47 315 LYS A O 1
ATOM 2573 N N . LYS A 1 316 ? 10.370 23.605 32.757 1.00 39.50 316 LYS A N 1
ATOM 2574 C CA . LYS A 1 316 ? 11.788 23.864 32.495 1.00 39.50 316 LYS A CA 1
ATOM 2575 C C . LYS A 1 316 ? 12.282 24.976 33.409 1.00 39.50 316 LYS A C 1
ATOM 2577 O O . LYS A 1 316 ? 11.492 25.906 33.683 1.00 39.50 316 LYS A O 1
#

Secondary structure (DSSP, 8-state):
--HHHHHHHHHHHHHHGGGTT---PPPHHHHHHHHHHHHHHHHH--TT-SEEEGGGS---HHHHHHHHHHT-STTSB-TTSSEEEHHHHHHHHHHHHHHHHHHHHTSTTGGGS-GGGTS--TTSSEEEEE-TTS-EEEEEEE---SSSS--EEEEEEETTS-GGGS-SS--S-GGG-TTTTS-TT--SEEEEEEETTEEEEEEEEEEEEETTEEEEEEEEEEEETTEEEEEEEEEEEES-SS-EEEEETTTTEEEEEEE--SSS-S----S----------------EEEEEEEEE-SSSEEEEEEEEEEPP----

pLDDT: mean 82.77, std 16.05, range [38.84, 98.38]

Foldseek 3Di:
DCPVVVVVVVVVVVVVVVPPPPPPQPDLLVLLVLLQLLQVVLLPFALPDQKDFPVVHPDDPVRLVVLCVVQVPPRFADPVRRIGGSLSSLVVSVVSNVVSVLSNLLDPCVVVDDSVVSRPPDSGQWDWAAEPVRFKIKIWGFSNNVAQWGATAIDIGGNVQNSVQAPPDPDPPLPRHLCSPDDRRIFRYWYWDQFPVGIKIKTWDWTRGGPQWIKTKIWIWDRDPNHIDTPFIDMFIGSDPVFTWDADNVQRKIKGKGKADPRRQDADPDRDPPPDDPPDDDDDRQIKIWIWMWGDPRRHTDTDDTDIDGDDPPDD

Sequence (316 aa):
MNILKYVLLFFFIGLLTNTVFGQSQRSFDKLISETNDCLASYATLSPFEEYTPLQNFDLSRKELKTILSDTSDEYSLTQNKDSVSTFYMLAYFQGKILYNIDQMFTHDRLTANNIVTQINTDDTDLHIAVSNDKKMYNFSLNEKSGGTYRSQFSTMYYTDIPSGNLPEEVTEEPSNNPYAVFESDGYSDIYSIDTEEGTKYVLTGYVRGCSYCFETYVQLVQFKNGSFQEDFIYSLNLRSWEDGVNYDPITKTITVSYETDDLTTECHCSNNGEDYNYNNEEHELIKKKCFCSFEFNGSNFELIEESWEKVKETKK

Nearest PDB structures (foldseek):
  7q3e-assembly1_A  TM=3.024E-01  e=9.327E-02  Mus musculus
  6ihj-assembly1_A  TM=5.822E-01  e=2.146E+00  Drosophila melanogaster
  3blz-assembly1_D  TM=4.877E-01  e=2.985E+00  Shewanella baltica OS155

Radius of gyration: 25.58 Å; Cα contacts (8 Å, |Δi|>4): 508; chains: 1; bounding box: 50×61×95 Å